Protein AF-A5A2H4-F1 (afdb_monomer_lite)

Radius of gyration: 22.51 Å; chains: 1; bounding box: 62×56×57 Å

Secondary structure (DSSP, 8-state):
-----GGG-------HHHHHHHHHHHHHHTT----SHHHHHHHHHHHHHH----SSHHHHHHHHHH-GGG-EEEE-TTS-EEEE-THHHHHHHTTT-GGGGT--PPPHHHHHHHHHHTS-TT-------HHHHHHHHTT-SSEEEEEE-SS-EEEEEEETTEE-GGG-EEES-SHHHHHHHHHHHHHHTT----SHHHHHHHHHHHHHH----SSHHHHHHHHHH-GGG-EEEE-TTS-EEEE-THHHHHHHTTT-GGGGT--SPPHHHHHHHHHHTS-TT-

InterPro domains:
  IPR004000 Actin family [PF00022] (1-122)
  IPR004000 Actin family [PF00022] (124-282)
  IPR004000 Actin family [PR00190] (133-152)
  IPR004000 Actin family [PR00190] (229-245)
  IPR004000 Actin family [PTHR11937] (124-282)
  IPR004000 Actin family [SM00268] (7-282)
  IPR043129 ATPase, nucleotide binding domain [SSF53067] (1-124)
  IPR043129 ATPase, nucleotide binding domain [SSF53067] (140-282)

Structure (mmCIF, N/CA/C/O backbone):
data_AF-A5A2H4-F1
#
_entry.id   AF-A5A2H4-F1
#
loop_
_atom_site.group_PDB
_atom_site.id
_atom_site.type_symbol
_atom_site.label_atom_id
_atom_site.label_alt_id
_atom_site.label_comp_id
_atom_site.label_asym_id
_atom_site.label_entity_id
_atom_site.label_seq_id
_atom_site.pdbx_PDB_ins_code
_atom_site.Cartn_x
_atom_site.Cartn_y
_atom_site.Cartn_z
_atom_site.occupancy
_atom_site.B_iso_or_equiv
_atom_site.auth_seq_id
_atom_site.auth_comp_id
_atom_site.auth_asym_id
_atom_site.auth_atom_id
_atom_site.pdbx_PDB_model_num
ATOM 1 N N . GLU A 1 1 ? 7.133 -28.274 -13.022 1.00 39.94 1 GLU A N 1
ATOM 2 C CA . GLU A 1 1 ? 6.533 -28.005 -11.700 1.00 39.94 1 GLU A CA 1
ATOM 3 C C . GLU A 1 1 ? 7.361 -26.913 -11.043 1.00 39.94 1 GLU A C 1
ATOM 5 O O . GLU A 1 1 ? 8.541 -27.128 -10.815 1.00 39.94 1 GLU A O 1
ATOM 10 N N . GLY A 1 2 ? 6.814 -25.707 -10.886 1.00 50.69 2 GLY A N 1
ATOM 11 C CA . GLY A 1 2 ? 7.533 -24.597 -10.258 1.00 50.69 2 GLY A CA 1
ATOM 12 C C . GLY A 1 2 ? 7.297 -24.628 -8.756 1.00 50.69 2 GLY A C 1
ATOM 13 O O . GLY A 1 2 ? 6.296 -24.096 -8.291 1.00 50.69 2 GLY A O 1
ATOM 14 N N . TYR A 1 3 ? 8.169 -25.292 -8.004 1.00 58.34 3 TYR A N 1
ATOM 15 C CA . TYR A 1 3 ? 8.185 -25.174 -6.548 1.00 58.34 3 TYR A CA 1
ATOM 16 C C . TYR A 1 3 ? 9.125 -24.033 -6.155 1.00 58.34 3 TYR A C 1
ATOM 18 O O . TYR A 1 3 ? 10.248 -23.940 -6.648 1.00 58.34 3 TYR A O 1
ATOM 26 N N . ALA A 1 4 ? 8.663 -23.149 -5.268 1.00 61.47 4 ALA A N 1
ATOM 27 C CA . ALA A 1 4 ? 9.544 -22.177 -4.635 1.00 61.47 4 ALA A CA 1
ATOM 28 C C . ALA A 1 4 ? 10.608 -22.934 -3.827 1.00 61.47 4 ALA A C 1
ATOM 30 O O . ALA A 1 4 ? 10.263 -23.873 -3.113 1.00 61.47 4 ALA A O 1
ATOM 31 N N . LEU A 1 5 ? 11.878 -22.538 -3.937 1.00 72.25 5 LEU A N 1
ATOM 32 C CA . LEU A 1 5 ? 12.988 -23.094 -3.160 1.00 72.25 5 LEU A CA 1
ATOM 33 C C . LEU A 1 5 ? 13.064 -22.345 -1.821 1.00 72.25 5 LEU A C 1
ATOM 35 O O . LEU A 1 5 ? 13.653 -21.264 -1.776 1.00 72.25 5 LEU A O 1
ATOM 39 N N . PRO A 1 6 ? 12.490 -22.856 -0.710 1.00 71.88 6 PRO A N 1
ATOM 40 C CA . PRO A 1 6 ? 12.302 -22.046 0.495 1.00 71.88 6 PRO A CA 1
ATOM 41 C C . PRO A 1 6 ? 13.629 -21.611 1.128 1.00 71.88 6 PRO A C 1
ATOM 43 O O . PRO A 1 6 ? 13.699 -20.571 1.769 1.00 71.88 6 PRO A O 1
ATOM 46 N N . HIS A 1 7 ? 14.698 -22.381 0.901 1.00 72.31 7 HIS A N 1
ATOM 47 C CA . HIS A 1 7 ? 16.054 -22.079 1.364 1.00 72.31 7 HIS A CA 1
ATOM 48 C C . HIS A 1 7 ? 16.713 -20.906 0.620 1.00 72.31 7 HIS A C 1
ATOM 50 O O . HIS A 1 7 ? 17.631 -20.291 1.163 1.00 72.31 7 HIS A O 1
ATOM 56 N N . ALA A 1 8 ? 16.254 -20.593 -0.594 1.00 70.38 8 ALA A N 1
ATOM 57 C CA . ALA A 1 8 ? 16.754 -19.493 -1.413 1.00 70.38 8 ALA A CA 1
ATOM 58 C C . ALA A 1 8 ? 15.920 -18.210 -1.263 1.00 70.38 8 ALA A C 1
ATOM 60 O O . ALA A 1 8 ? 16.319 -17.161 -1.773 1.00 70.38 8 ALA A O 1
ATOM 61 N N . ILE A 1 9 ? 14.788 -18.264 -0.547 1.00 74.75 9 ILE A N 1
ATOM 62 C CA . ILE A 1 9 ? 13.980 -17.080 -0.247 1.00 74.75 9 ILE A CA 1
ATOM 63 C C . ILE A 1 9 ? 14.751 -16.220 0.751 1.00 74.75 9 ILE A C 1
ATOM 65 O O . ILE A 1 9 ? 14.919 -16.577 1.917 1.00 74.75 9 ILE A O 1
ATOM 69 N N . MET A 1 10 ? 15.211 -15.071 0.276 1.00 71.94 10 MET A N 1
ATOM 70 C CA . MET A 1 10 ? 15.839 -14.046 1.093 1.00 71.94 10 MET A CA 1
ATOM 71 C C . MET A 1 10 ? 14.888 -12.854 1.152 1.00 71.94 10 MET A C 1
ATOM 73 O O . MET A 1 10 ? 14.373 -12.413 0.124 1.00 71.94 10 MET A O 1
ATOM 77 N N . ARG A 1 11 ? 14.631 -12.347 2.355 1.00 75.88 11 ARG A N 1
ATOM 78 C CA . ARG A 1 11 ? 13.805 -11.160 2.570 1.00 75.88 11 ARG A CA 1
ATOM 79 C C . ARG A 1 11 ? 14.720 -9.971 2.818 1.00 75.88 11 ARG A C 1
ATOM 81 O O . ARG A 1 11 ? 15.630 -10.058 3.634 1.00 75.88 11 ARG A O 1
ATOM 88 N N . LEU A 1 12 ? 14.454 -8.874 2.120 1.00 74.50 12 LEU A N 1
ATOM 89 C CA . LEU A 1 12 ? 15.050 -7.585 2.423 1.00 74.50 12 LEU A CA 1
ATOM 90 C C . LEU A 1 12 ? 14.058 -6.796 3.276 1.00 74.50 12 LEU A C 1
ATOM 92 O O . LEU A 1 12 ? 12.972 -6.458 2.808 1.00 74.50 12 LEU A O 1
ATOM 96 N N . ASP A 1 13 ? 14.433 -6.488 4.511 1.00 74.31 13 ASP A N 1
ATOM 97 C CA . ASP A 1 13 ? 13.642 -5.631 5.398 1.00 74.31 13 ASP A CA 1
ATOM 98 C C . ASP A 1 13 ? 13.966 -4.152 5.153 1.00 74.31 13 ASP A C 1
ATOM 100 O O . ASP A 1 13 ? 14.356 -3.430 6.062 1.00 74.31 13 ASP A O 1
ATOM 104 N N . LEU A 1 14 ? 13.866 -3.720 3.895 1.00 75.62 14 LEU A N 1
ATOM 105 C CA . LEU A 1 14 ? 14.106 -2.340 3.481 1.00 75.62 14 LEU A CA 1
ATOM 106 C C . LEU A 1 14 ? 13.052 -1.954 2.452 1.00 75.62 14 LEU A C 1
ATOM 108 O O . LEU A 1 14 ? 12.891 -2.619 1.426 1.00 75.62 14 LEU A O 1
ATOM 112 N N . ALA A 1 15 ? 12.306 -0.897 2.738 1.00 76.06 15 ALA A N 1
ATOM 113 C CA . ALA A 1 15 ? 11.198 -0.449 1.916 1.00 76.06 15 ALA A CA 1
ATOM 114 C C . ALA A 1 15 ? 11.397 0.998 1.466 1.00 76.06 15 ALA A C 1
ATOM 116 O O . ALA A 1 15 ? 12.197 1.767 2.000 1.00 76.06 15 ALA A O 1
ATOM 117 N N . GLY A 1 16 ? 10.569 1.427 0.510 1.00 79.75 16 GLY A N 1
ATOM 118 C CA . GLY A 1 16 ? 10.533 2.827 0.094 1.00 79.75 16 GLY A CA 1
ATOM 119 C C . GLY A 1 16 ? 10.254 3.796 1.251 1.00 79.75 16 GLY A C 1
ATOM 120 O O . GLY A 1 16 ? 10.604 4.968 1.144 1.00 79.75 16 GLY A O 1
ATOM 121 N N . ARG A 1 17 ? 9.654 3.317 2.348 1.00 81.62 17 ARG A N 1
ATOM 122 C CA . ARG A 1 17 ? 9.424 4.084 3.574 1.00 81.62 17 ARG A CA 1
ATOM 123 C C . ARG A 1 17 ? 10.741 4.495 4.236 1.00 81.62 17 ARG A C 1
ATOM 125 O O . ARG A 1 17 ? 10.916 5.679 4.506 1.00 81.62 17 ARG A O 1
ATOM 132 N N . ASP A 1 18 ? 11.645 3.538 4.418 1.00 85.75 18 ASP A N 1
ATOM 133 C CA . ASP A 1 18 ? 12.951 3.746 5.048 1.00 85.75 18 ASP A CA 1
ATOM 134 C C . ASP A 1 18 ? 13.800 4.705 4.213 1.00 85.75 18 ASP A C 1
ATOM 136 O O . ASP A 1 18 ? 14.449 5.600 4.747 1.00 85.75 18 ASP A O 1
ATOM 140 N N . LEU A 1 19 ? 13.699 4.609 2.883 1.00 87.56 19 LEU A N 1
ATOM 141 C CA . LEU A 1 19 ? 14.337 5.559 1.969 1.00 87.56 19 LEU A CA 1
ATOM 142 C C . LEU A 1 19 ? 13.777 6.978 2.100 1.00 87.56 19 LEU A C 1
ATOM 144 O O . LEU A 1 19 ? 14.545 7.936 2.066 1.00 87.56 19 LEU A O 1
ATOM 148 N N . THR A 1 20 ? 12.458 7.131 2.253 1.00 88.75 20 THR A N 1
ATOM 149 C CA . THR A 1 20 ? 11.843 8.449 2.479 1.00 88.75 20 THR A CA 1
ATOM 150 C C . THR A 1 20 ? 12.289 9.033 3.822 1.00 88.75 20 THR A C 1
ATOM 152 O O . THR A 1 20 ? 12.650 10.205 3.877 1.00 88.75 20 THR A O 1
ATOM 155 N N . ASP A 1 21 ? 12.324 8.222 4.884 1.00 87.62 21 ASP A N 1
ATOM 156 C CA . ASP A 1 21 ? 12.799 8.648 6.208 1.00 87.62 21 ASP A CA 1
ATOM 157 C C . ASP A 1 21 ? 14.296 9.019 6.178 1.00 87.62 21 ASP A C 1
ATOM 159 O O . ASP A 1 21 ? 14.716 10.016 6.771 1.00 87.62 21 ASP A O 1
ATOM 163 N N . TYR A 1 22 ? 15.105 8.283 5.413 1.00 89.62 22 TYR A N 1
ATOM 164 C CA . TYR A 1 22 ? 16.512 8.613 5.191 1.00 89.62 22 TYR A CA 1
ATOM 165 C C . TYR A 1 22 ? 16.703 9.896 4.391 1.00 89.62 22 TYR A C 1
ATOM 167 O O . TYR A 1 22 ? 17.523 10.730 4.775 1.00 89.62 22 TYR A O 1
ATOM 175 N N . LEU A 1 23 ? 15.928 10.089 3.318 1.00 90.50 23 LEU A N 1
ATOM 176 C CA . LEU A 1 23 ? 15.969 11.315 2.523 1.00 90.50 23 LEU A CA 1
ATOM 177 C C . LEU A 1 23 ? 15.620 12.533 3.386 1.00 90.50 23 LEU A C 1
ATOM 179 O O . LEU A 1 23 ? 16.305 13.550 3.338 1.00 90.50 23 LEU A O 1
ATOM 183 N N . MET A 1 24 ? 14.600 12.406 4.232 1.00 90.62 24 MET A N 1
ATOM 184 C CA . MET A 1 24 ? 14.200 13.437 5.187 1.00 90.62 24 MET A CA 1
ATOM 185 C C . MET A 1 24 ? 15.349 13.798 6.142 1.00 90.62 24 MET A C 1
ATOM 187 O O . MET A 1 24 ? 15.634 14.980 6.353 1.00 90.62 24 MET A O 1
ATOM 191 N N . LYS A 1 25 ? 16.068 12.790 6.657 1.00 89.19 25 LYS A N 1
ATOM 192 C CA . LYS A 1 25 ? 17.244 12.981 7.518 1.00 89.19 25 LYS A CA 1
ATOM 193 C C . LYS A 1 25 ? 18.372 13.732 6.802 1.00 89.19 25 LYS A C 1
ATOM 195 O O . LYS A 1 25 ? 18.846 14.737 7.327 1.00 89.19 25 LYS A O 1
ATOM 200 N N . ILE A 1 26 ? 18.781 13.295 5.610 1.00 90.19 26 ILE A N 1
ATOM 201 C CA . ILE A 1 26 ? 19.896 13.930 4.881 1.00 90.19 26 ILE A CA 1
ATOM 202 C C . ILE A 1 26 ? 19.539 15.333 4.362 1.00 90.19 26 ILE A C 1
ATOM 204 O O . ILE A 1 26 ? 20.406 16.202 4.312 1.00 90.19 26 ILE A O 1
ATOM 208 N N . LEU A 1 27 ? 18.265 15.604 4.056 1.00 89.88 27 LEU A N 1
ATOM 209 C CA . LEU A 1 27 ? 17.800 16.960 3.743 1.00 89.88 27 LEU A CA 1
ATOM 210 C C . LEU A 1 27 ? 17.822 17.873 4.978 1.00 89.88 27 LEU A C 1
ATOM 212 O O . LEU A 1 27 ? 18.201 19.041 4.868 1.00 89.88 27 LEU A O 1
ATOM 216 N N . THR A 1 28 ? 17.510 17.329 6.158 1.00 88.00 28 THR A N 1
ATOM 217 C CA . THR A 1 28 ? 17.623 18.054 7.436 1.00 88.00 28 THR A CA 1
ATOM 218 C C . THR A 1 28 ? 19.074 18.407 7.755 1.00 88.00 28 THR A C 1
ATOM 220 O O . THR A 1 28 ? 19.349 19.531 8.172 1.00 88.00 28 THR A O 1
ATOM 223 N N . GLU A 1 29 ? 20.022 17.502 7.485 1.00 87.00 29 GLU A N 1
ATOM 224 C CA . GLU A 1 29 ? 21.467 17.769 7.613 1.00 87.00 29 GLU A CA 1
ATOM 225 C C . GLU A 1 29 ? 21.931 18.935 6.718 1.00 87.00 29 GLU A C 1
ATOM 227 O O . GLU A 1 29 ? 22.849 19.669 7.088 1.00 87.00 29 GLU A O 1
ATOM 232 N N . ARG A 1 30 ? 21.263 19.156 5.577 1.00 83.38 30 ARG A N 1
ATOM 233 C CA . ARG A 1 30 ? 21.517 20.278 4.656 1.00 83.38 30 ARG A CA 1
ATOM 234 C C . ARG A 1 30 ? 20.768 21.568 5.024 1.00 83.38 30 ARG A C 1
ATOM 236 O O . ARG A 1 30 ? 20.978 22.600 4.389 1.00 83.38 30 ARG A O 1
ATOM 243 N N . GLY A 1 31 ? 19.936 21.532 6.065 1.00 83.44 31 GLY A N 1
ATOM 244 C CA . GLY A 1 31 ? 19.199 22.684 6.588 1.00 83.44 31 GLY A CA 1
ATOM 245 C C . GLY A 1 31 ? 17.739 22.785 6.135 1.00 83.44 31 GLY A C 1
ATOM 246 O O . GLY A 1 31 ? 17.082 23.770 6.468 1.00 83.44 31 GLY A O 1
ATOM 247 N N . TYR A 1 32 ? 17.210 21.789 5.416 1.00 86.25 32 TYR A N 1
ATOM 248 C CA . TYR A 1 32 ? 15.789 21.716 5.066 1.00 86.25 32 TYR A CA 1
ATOM 249 C C . TYR A 1 32 ? 15.030 20.901 6.113 1.00 86.25 32 TYR A C 1
ATOM 251 O O . TYR A 1 32 ? 15.194 19.689 6.204 1.00 86.25 32 TYR A O 1
ATOM 259 N N . SER A 1 33 ? 14.199 21.562 6.917 1.00 80.00 33 SER A N 1
ATOM 260 C CA . SER A 1 33 ? 13.453 20.901 7.988 1.00 80.00 33 SER A CA 1
ATOM 261 C C . SER A 1 33 ? 12.090 20.430 7.494 1.00 80.00 33 SER A C 1
ATOM 263 O O . SER A 1 33 ? 11.246 21.246 7.144 1.00 80.00 33 SER A O 1
ATOM 265 N N . PHE A 1 34 ? 11.864 19.124 7.555 1.00 83.06 34 PHE A N 1
ATOM 266 C CA . PHE A 1 34 ? 10.558 18.494 7.392 1.00 83.06 34 PHE A CA 1
ATOM 267 C C . PHE A 1 34 ? 10.259 17.789 8.719 1.00 83.06 34 PHE A C 1
ATOM 269 O O . PHE A 1 34 ? 11.113 17.066 9.227 1.00 83.06 34 PHE A O 1
ATOM 276 N N . THR A 1 35 ? 9.100 18.016 9.329 1.00 77.19 35 THR A N 1
ATOM 277 C CA . THR A 1 35 ? 8.765 17.504 10.678 1.00 77.19 35 THR A CA 1
ATOM 278 C C . THR A 1 35 ? 7.383 16.867 10.763 1.00 77.19 35 THR A C 1
ATOM 280 O O . THR A 1 35 ? 7.133 16.044 11.642 1.00 77.19 35 THR A O 1
ATOM 283 N N . THR A 1 36 ? 6.487 17.215 9.847 1.00 78.25 36 THR A N 1
ATOM 284 C CA . THR A 1 36 ? 5.100 16.754 9.828 1.00 78.25 36 THR A CA 1
ATOM 285 C C . THR A 1 36 ? 4.900 15.577 8.874 1.00 78.25 36 THR A C 1
ATOM 287 O O . THR A 1 36 ? 5.693 15.319 7.967 1.00 78.25 36 THR A O 1
ATOM 290 N N . THR A 1 37 ? 3.792 14.858 9.048 1.00 73.62 37 THR A N 1
ATOM 291 C CA . THR A 1 37 ? 3.371 13.792 8.128 1.00 73.62 37 THR A CA 1
ATOM 292 C C . THR A 1 37 ? 3.025 14.317 6.735 1.00 73.62 37 THR A C 1
ATOM 294 O O . THR A 1 37 ? 3.304 13.638 5.756 1.00 73.62 37 THR A O 1
ATOM 297 N N . ALA A 1 38 ? 2.487 15.534 6.617 1.00 73.25 38 ALA A N 1
ATOM 298 C CA . ALA A 1 38 ? 2.252 16.171 5.319 1.00 73.25 38 ALA A CA 1
ATOM 299 C C . ALA A 1 38 ? 3.574 16.475 4.590 1.00 73.25 38 ALA A C 1
ATOM 301 O O . ALA A 1 38 ? 3.713 16.210 3.400 1.00 73.25 38 ALA A O 1
ATOM 302 N N . GLU A 1 39 ? 4.582 16.960 5.314 1.00 82.81 39 GLU A N 1
ATOM 303 C CA . GLU A 1 39 ? 5.919 17.205 4.762 1.00 82.81 39 GLU A CA 1
ATOM 304 C C . GLU A 1 39 ? 6.639 15.911 4.357 1.00 82.81 39 GLU A C 1
ATOM 306 O O . GLU A 1 39 ? 7.400 15.898 3.390 1.00 82.81 39 GLU A O 1
ATOM 311 N N . ARG A 1 40 ? 6.357 14.794 5.035 1.00 83.19 40 ARG A N 1
ATOM 312 C CA . ARG A 1 40 ? 6.849 13.467 4.637 1.00 83.19 40 ARG A CA 1
ATOM 313 C C . ARG A 1 40 ? 6.366 13.069 3.238 1.00 83.19 40 ARG A C 1
ATOM 315 O O . ARG A 1 40 ? 7.138 12.470 2.489 1.00 83.19 40 ARG A O 1
ATOM 322 N N . GLU A 1 41 ? 5.133 13.416 2.870 1.00 82.50 41 GLU A N 1
ATOM 323 C CA . GLU A 1 41 ? 4.611 13.164 1.520 1.00 82.50 41 GLU A CA 1
ATOM 324 C C . GLU A 1 41 ? 5.332 14.008 0.463 1.00 82.50 41 GLU A C 1
ATOM 326 O O . GLU A 1 41 ? 5.609 13.518 -0.630 1.00 82.50 41 GLU A O 1
ATOM 331 N N . ILE A 1 42 ? 5.753 15.228 0.811 1.00 86.19 42 ILE A N 1
ATOM 332 C CA . ILE A 1 42 ? 6.602 16.052 -0.063 1.00 86.19 42 ILE A CA 1
ATOM 333 C C . ILE A 1 42 ? 7.953 15.364 -0.286 1.00 86.19 42 ILE A C 1
ATOM 335 O O . ILE A 1 42 ? 8.407 15.234 -1.420 1.00 86.19 42 ILE A O 1
ATOM 339 N N . VAL A 1 43 ? 8.590 14.869 0.780 1.00 89.19 43 VAL A N 1
ATOM 340 C CA . VAL A 1 43 ? 9.862 14.133 0.668 1.00 89.19 43 VAL A CA 1
ATOM 341 C C . VAL A 1 43 ? 9.687 12.846 -0.144 1.00 89.19 43 VAL A C 1
ATOM 343 O O . VAL A 1 43 ? 10.573 12.480 -0.920 1.00 89.19 43 VAL A O 1
ATOM 346 N N . ARG A 1 44 ? 8.541 12.164 -0.020 1.00 87.12 44 ARG A N 1
ATOM 347 C CA . ARG A 1 44 ? 8.206 11.016 -0.872 1.00 87.12 44 ARG A CA 1
ATOM 348 C C . ARG A 1 44 ? 8.123 11.423 -2.343 1.00 87.12 44 ARG A C 1
ATOM 350 O O . ARG A 1 44 ? 8.713 10.727 -3.165 1.00 87.12 44 ARG A O 1
ATOM 357 N N . ASP A 1 45 ? 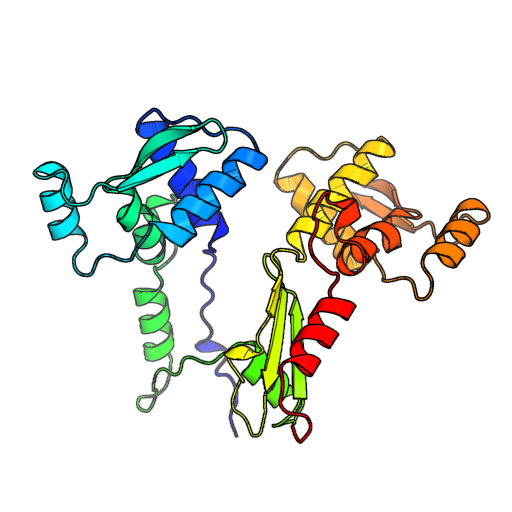7.463 12.531 -2.667 1.00 86.94 45 ASP A N 1
ATOM 358 C CA . ASP A 1 45 ? 7.365 13.024 -4.045 1.00 86.94 45 ASP A CA 1
ATOM 359 C C . ASP A 1 45 ? 8.741 13.417 -4.613 1.00 86.94 45 ASP A C 1
ATOM 361 O O . ASP A 1 45 ? 9.089 13.006 -5.721 1.00 86.94 45 ASP A O 1
ATOM 365 N N . ILE A 1 46 ? 9.583 14.096 -3.822 1.00 90.25 46 ILE A N 1
ATOM 366 C CA . ILE A 1 46 ? 10.981 14.394 -4.183 1.00 90.25 46 ILE A CA 1
ATOM 367 C C . ILE A 1 46 ? 11.734 13.101 -4.501 1.00 90.25 46 ILE A C 1
ATOM 369 O O . ILE A 1 46 ? 12.408 13.013 -5.529 1.00 90.25 46 ILE A O 1
ATOM 373 N N . LYS A 1 47 ? 11.605 12.087 -3.640 1.00 91.19 47 LYS A N 1
ATOM 374 C CA . LYS A 1 47 ? 12.237 10.783 -3.841 1.00 91.19 47 LYS A CA 1
ATOM 375 C C . LYS A 1 47 ? 11.752 10.119 -5.131 1.00 91.19 47 LYS A C 1
ATOM 377 O O . LYS A 1 47 ? 12.569 9.632 -5.902 1.00 91.19 47 LYS A O 1
ATOM 382 N N . GLU A 1 48 ? 10.445 10.090 -5.378 1.00 87.94 48 GLU A N 1
ATOM 383 C CA . GLU A 1 48 ? 9.871 9.437 -6.563 1.00 87.94 48 GLU A CA 1
ATOM 384 C C . GLU A 1 48 ? 10.198 10.186 -7.871 1.00 87.94 48 GLU A C 1
ATOM 386 O O . GLU A 1 48 ? 10.356 9.541 -8.908 1.00 87.94 48 GLU A O 1
ATOM 391 N N . LYS A 1 49 ? 10.349 11.519 -7.843 1.00 87.75 49 LYS A N 1
ATOM 392 C CA . LYS A 1 49 ? 10.612 12.334 -9.046 1.00 87.75 49 LYS A CA 1
ATOM 393 C C . LYS A 1 49 ? 12.085 12.597 -9.340 1.00 87.75 49 LYS A C 1
ATOM 395 O O . LYS A 1 49 ? 12.455 12.699 -10.510 1.00 87.75 49 LYS A O 1
ATOM 400 N N . LEU A 1 50 ? 12.909 12.811 -8.313 1.00 90.19 50 LEU A N 1
ATOM 401 C CA . LEU A 1 50 ? 14.266 13.346 -8.481 1.00 90.19 50 LEU A CA 1
ATOM 402 C C . LEU A 1 50 ? 15.375 12.343 -8.179 1.00 90.19 50 LEU A C 1
ATOM 404 O O . LEU A 1 50 ? 16.483 12.534 -8.702 1.00 90.19 50 LEU A O 1
ATOM 408 N N . CYS A 1 51 ? 15.119 11.328 -7.350 1.00 91.06 51 CYS A N 1
ATOM 409 C CA . CYS A 1 51 ? 16.134 10.345 -6.991 1.00 91.06 51 CYS A CA 1
ATOM 410 C C . CYS A 1 51 ? 16.377 9.320 -8.106 1.00 91.06 51 CYS A C 1
ATOM 412 O O . CYS A 1 51 ? 15.496 9.021 -8.910 1.00 91.06 51 CYS A O 1
ATOM 414 N N . TYR A 1 52 ? 17.592 8.782 -8.150 1.00 90.81 52 TYR A N 1
ATOM 415 C CA . TYR A 1 52 ? 18.020 7.775 -9.120 1.00 90.81 52 TYR A CA 1
ATOM 416 C C . TYR A 1 52 ? 19.164 6.934 -8.548 1.00 90.81 52 TYR A C 1
ATOM 418 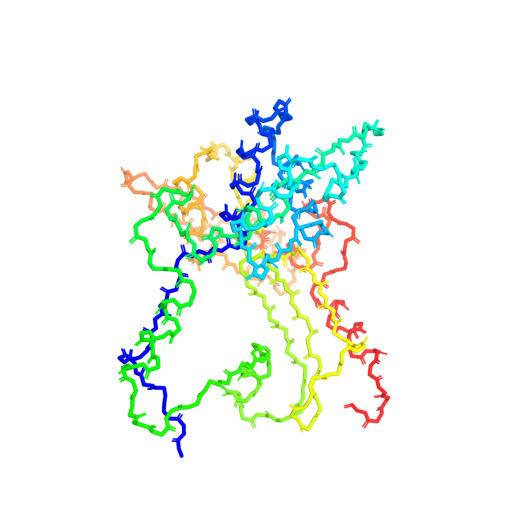O O . TYR A 1 52 ? 19.824 7.349 -7.603 1.00 90.81 52 TYR A O 1
ATOM 426 N N . VAL A 1 53 ? 19.394 5.744 -9.099 1.00 89.44 53 VAL A N 1
ATOM 427 C CA . VAL A 1 53 ? 20.527 4.894 -8.703 1.00 89.44 53 VAL A CA 1
ATOM 428 C C . VAL A 1 53 ? 21.743 5.280 -9.544 1.00 89.44 53 VAL A C 1
ATOM 430 O O . VAL A 1 53 ? 21.661 5.248 -10.774 1.00 89.44 53 VAL A O 1
ATOM 433 N N . ALA A 1 54 ? 22.842 5.649 -8.884 1.00 88.56 54 ALA A N 1
ATOM 434 C CA . ALA A 1 54 ? 24.124 5.916 -9.530 1.00 88.56 54 ALA A CA 1
ATOM 435 C C . ALA A 1 54 ? 24.713 4.618 -10.100 1.00 88.56 54 ALA A C 1
ATOM 437 O O . ALA A 1 54 ? 24.626 3.564 -9.470 1.00 88.56 54 ALA A O 1
ATOM 438 N N . LEU A 1 55 ? 25.334 4.684 -11.280 1.00 87.06 55 LEU A N 1
ATOM 439 C CA . LEU A 1 55 ? 26.080 3.534 -11.817 1.00 87.06 55 LEU A CA 1
ATOM 440 C C . LEU A 1 55 ? 27.425 3.355 -11.104 1.00 87.06 55 LEU A C 1
ATOM 442 O O . LEU A 1 55 ? 27.849 2.227 -10.867 1.00 87.06 55 LEU A O 1
ATOM 446 N N . ASP A 1 56 ? 28.068 4.473 -10.773 1.00 89.44 56 ASP A N 1
ATOM 447 C CA . ASP A 1 56 ? 29.294 4.541 -9.985 1.00 89.44 56 ASP A CA 1
ATOM 448 C C . ASP A 1 56 ? 29.098 5.600 -8.896 1.00 89.44 56 ASP A C 1
ATOM 450 O O . ASP A 1 56 ? 29.134 6.809 -9.144 1.00 89.44 56 ASP A O 1
ATOM 454 N N . PHE A 1 57 ? 28.815 5.123 -7.685 1.00 89.19 57 PHE A N 1
ATOM 455 C CA . PHE A 1 57 ? 28.502 5.981 -6.549 1.00 89.19 57 PHE A CA 1
ATOM 456 C C . PHE A 1 57 ? 29.687 6.871 -6.147 1.00 89.19 57 PHE A C 1
ATOM 458 O O . PHE A 1 57 ? 29.493 8.043 -5.822 1.00 89.19 57 PHE A O 1
ATOM 465 N N . GLU A 1 58 ? 30.911 6.341 -6.183 1.00 90.81 58 GLU A N 1
ATOM 466 C CA . GLU A 1 58 ? 32.110 7.083 -5.783 1.00 90.81 58 GLU A CA 1
ATOM 467 C C . GLU A 1 58 ? 32.396 8.213 -6.778 1.00 90.81 58 GLU A C 1
ATOM 469 O O . GLU A 1 58 ? 32.575 9.368 -6.375 1.00 90.81 58 GLU A O 1
ATOM 474 N N . GLN A 1 59 ? 32.330 7.918 -8.078 1.00 90.69 59 GLN A N 1
ATOM 475 C CA . GLN A 1 59 ? 32.542 8.914 -9.127 1.00 90.69 59 GLN A CA 1
ATOM 476 C C . GLN A 1 59 ? 31.478 10.027 -9.109 1.00 90.69 59 GLN A C 1
ATOM 478 O O . GLN A 1 59 ? 31.797 11.213 -9.284 1.00 90.69 59 GLN A O 1
ATOM 483 N N . GLU A 1 60 ? 30.205 9.682 -8.903 1.00 91.75 60 GLU A N 1
ATOM 484 C CA . GLU A 1 60 ? 29.138 10.684 -8.796 1.00 91.75 60 GLU A CA 1
ATOM 485 C C . GLU A 1 60 ? 29.268 11.532 -7.525 1.00 91.75 60 GLU A C 1
ATOM 487 O O . GLU A 1 60 ? 29.014 12.738 -7.578 1.00 91.75 60 GLU A O 1
ATOM 492 N N . MET A 1 61 ? 29.736 10.960 -6.409 1.00 90.44 61 MET A N 1
ATOM 493 C CA . MET A 1 61 ? 30.055 11.722 -5.195 1.00 90.44 61 MET A CA 1
ATOM 494 C C . MET A 1 61 ? 31.166 12.752 -5.437 1.00 90.44 61 MET A C 1
ATOM 496 O O . MET A 1 61 ? 31.026 13.907 -5.023 1.00 90.44 61 MET A O 1
ATOM 500 N N . GLU A 1 62 ? 32.239 12.378 -6.137 1.00 91.06 62 GLU A N 1
ATOM 501 C CA . GLU A 1 62 ? 33.312 13.310 -6.517 1.00 91.06 62 GLU A CA 1
ATOM 502 C C . GLU A 1 62 ? 32.805 14.415 -7.456 1.00 91.06 62 GLU A C 1
ATOM 504 O O . GLU A 1 62 ? 33.134 15.599 -7.303 1.00 91.06 62 GLU A O 1
ATOM 509 N N . THR A 1 63 ? 31.950 14.043 -8.409 1.00 89.06 63 THR A N 1
ATOM 510 C CA . THR A 1 63 ? 31.341 14.988 -9.350 1.00 89.06 63 THR A CA 1
ATOM 511 C C . THR A 1 63 ? 30.416 15.963 -8.625 1.00 89.06 63 THR A C 1
ATOM 513 O O . THR A 1 63 ? 30.490 17.165 -8.869 1.00 89.06 63 THR A O 1
ATOM 516 N N . ALA A 1 64 ? 29.600 15.491 -7.683 1.00 88.12 64 ALA A N 1
ATOM 517 C CA . ALA A 1 64 ? 28.716 16.339 -6.884 1.00 88.12 64 ALA A CA 1
ATOM 518 C C . ALA A 1 64 ? 29.486 17.286 -5.947 1.00 88.12 64 ALA A C 1
ATOM 520 O O . ALA A 1 64 ? 29.015 18.385 -5.662 1.00 88.12 64 ALA A O 1
ATOM 521 N N . ALA A 1 65 ? 30.676 16.890 -5.482 1.00 87.50 65 ALA A N 1
ATOM 522 C CA . ALA A 1 65 ? 31.535 17.746 -4.664 1.00 87.50 65 ALA A CA 1
ATOM 523 C C . ALA A 1 65 ? 32.199 18.878 -5.472 1.00 87.50 65 ALA A C 1
ATOM 525 O O . ALA A 1 65 ? 32.558 19.914 -4.909 1.00 87.50 65 ALA A O 1
ATOM 526 N N . THR A 1 66 ? 32.378 18.686 -6.782 1.00 87.56 66 THR A N 1
ATOM 527 C CA . THR A 1 66 ? 33.101 19.617 -7.666 1.00 87.56 66 THR A CA 1
ATOM 528 C C . THR A 1 66 ? 32.193 20.381 -8.633 1.00 87.56 66 THR A C 1
ATOM 530 O O . THR A 1 66 ? 32.598 21.413 -9.171 1.00 87.56 66 THR A O 1
ATOM 533 N N . SER A 1 67 ? 30.963 19.912 -8.850 1.00 86.06 67 SER A N 1
ATOM 534 C CA . SER A 1 67 ? 30.022 20.436 -9.836 1.00 86.06 67 SER A CA 1
ATOM 535 C C . SER A 1 67 ? 28.592 20.469 -9.301 1.00 86.06 67 SER A C 1
ATOM 537 O O . SER A 1 67 ? 28.096 19.496 -8.742 1.00 86.06 67 SER A O 1
ATOM 539 N N . SER A 1 68 ? 27.873 21.556 -9.590 1.00 85.88 68 SER A N 1
ATOM 540 C CA . SER A 1 68 ? 26.428 21.669 -9.351 1.00 85.88 68 SER A CA 1
ATOM 541 C C . SER A 1 68 ? 25.571 21.060 -10.471 1.00 85.88 68 SER A C 1
ATOM 543 O O . SER A 1 68 ? 24.349 21.171 -10.453 1.00 85.88 68 SER A O 1
ATOM 545 N N . SER A 1 69 ? 26.178 20.401 -11.464 1.00 83.44 69 SER A N 1
ATOM 546 C CA . SER A 1 69 ? 25.455 19.814 -12.608 1.00 83.44 69 SER A CA 1
ATOM 547 C C . SER A 1 69 ? 24.453 18.720 -12.221 1.00 83.44 69 SER A C 1
ATOM 549 O O . SER A 1 69 ? 23.478 18.493 -12.940 1.00 83.44 69 SER A O 1
ATOM 551 N N . LEU A 1 70 ? 24.673 18.064 -11.080 1.00 84.12 70 LEU A N 1
ATOM 552 C CA . LEU A 1 70 ? 23.792 17.031 -10.535 1.00 84.12 70 LEU A CA 1
ATOM 553 C C . LEU A 1 70 ? 22.669 17.612 -9.661 1.00 84.12 70 LEU A C 1
ATOM 555 O O . LEU A 1 70 ? 21.755 16.880 -9.273 1.00 84.12 70 LEU A O 1
ATOM 559 N N . GLU A 1 71 ? 22.698 18.914 -9.375 1.00 90.38 71 GLU A N 1
ATOM 560 C CA . GLU A 1 71 ? 21.669 19.575 -8.584 1.00 90.38 71 GLU A CA 1
ATOM 561 C C . GLU A 1 71 ? 20.382 19.781 -9.390 1.00 90.38 71 GLU A C 1
ATOM 563 O O . GLU A 1 71 ? 20.386 20.120 -10.578 1.00 90.38 71 GLU A O 1
ATOM 568 N N . LYS A 1 72 ? 19.246 19.577 -8.726 1.00 91.25 72 LYS A N 1
ATOM 569 C CA . LYS A 1 72 ? 17.920 19.874 -9.262 1.00 91.25 72 LYS A CA 1
ATOM 570 C C . LYS A 1 72 ? 17.137 20.710 -8.272 1.00 91.25 72 LYS A C 1
ATOM 572 O O . LYS A 1 72 ? 17.139 20.440 -7.076 1.00 91.25 72 LYS A O 1
ATOM 577 N N . SER A 1 73 ? 16.451 21.711 -8.800 1.00 91.44 73 SER A N 1
ATOM 578 C CA . SER A 1 73 ? 15.481 22.496 -8.058 1.00 91.44 73 SER A CA 1
ATOM 579 C C . SER A 1 73 ? 14.149 21.751 -7.958 1.00 91.44 73 SER A C 1
ATOM 581 O O . SER A 1 73 ? 13.712 21.100 -8.910 1.00 91.44 73 SER A O 1
ATOM 583 N N . TYR A 1 74 ? 13.507 21.872 -6.803 1.00 91.44 74 TYR A N 1
ATOM 584 C CA . TYR A 1 74 ? 12.168 21.374 -6.522 1.00 91.44 74 TYR A CA 1
ATOM 585 C C . TYR A 1 74 ? 11.343 22.505 -5.902 1.00 91.44 74 TYR A C 1
ATOM 587 O O . TYR A 1 74 ? 11.831 23.192 -5.006 1.00 91.44 74 TYR A O 1
ATOM 595 N N . GLU A 1 75 ? 10.120 22.713 -6.384 1.00 90.38 75 GLU A N 1
ATOM 596 C CA . GLU A 1 75 ? 9.202 23.734 -5.868 1.00 90.38 75 GLU A CA 1
ATOM 597 C C . GLU A 1 75 ? 8.280 23.115 -4.812 1.00 90.38 75 GLU A C 1
ATOM 599 O O . GLU A 1 75 ? 7.552 22.158 -5.082 1.00 90.38 75 GLU A O 1
ATOM 604 N N . LEU A 1 76 ? 8.350 23.640 -3.591 1.00 87.88 76 LEU A N 1
ATOM 605 C CA . LEU A 1 76 ? 7.485 23.264 -2.481 1.00 87.88 76 LEU A CA 1
ATOM 606 C C . LEU A 1 76 ? 6.065 23.831 -2.681 1.00 87.88 76 LEU A C 1
ATOM 608 O O . LEU A 1 76 ? 5.888 24.815 -3.401 1.00 87.88 76 LEU A O 1
ATOM 612 N N . PRO A 1 77 ? 5.037 23.265 -2.020 1.00 83.62 77 PRO A N 1
ATOM 613 C CA . PRO A 1 77 ? 3.655 23.744 -2.143 1.00 83.62 77 PRO A CA 1
ATOM 614 C C . PRO A 1 77 ? 3.428 25.207 -1.724 1.00 83.62 77 PRO A C 1
ATOM 616 O O . PRO A 1 77 ? 2.436 25.811 -2.122 1.00 83.62 77 PRO A O 1
ATOM 619 N N . ASP A 1 78 ? 4.325 25.779 -0.921 1.00 84.50 78 ASP A N 1
ATOM 620 C CA . ASP A 1 78 ? 4.321 27.189 -0.510 1.00 84.50 78 ASP A CA 1
ATOM 621 C C . ASP A 1 78 ? 5.017 28.126 -1.524 1.00 84.50 78 ASP A C 1
ATOM 623 O O . ASP A 1 78 ? 5.096 29.336 -1.298 1.00 84.50 78 ASP A O 1
ATOM 627 N N . GLY A 1 79 ? 5.504 27.581 -2.645 1.00 84.06 79 GLY A N 1
ATOM 628 C CA . GLY A 1 79 ? 6.239 28.291 -3.693 1.00 84.06 79 GLY A CA 1
ATOM 629 C C . GLY A 1 79 ? 7.739 28.441 -3.419 1.00 84.06 79 GLY A C 1
ATOM 630 O O . GLY A 1 79 ? 8.455 29.039 -4.228 1.00 84.06 79 GLY A O 1
ATOM 631 N N . GLN A 1 80 ? 8.254 27.923 -2.300 1.00 88.94 80 GLN A N 1
ATOM 632 C CA . GLN A 1 80 ? 9.686 27.946 -2.016 1.00 88.94 80 GLN A CA 1
ATOM 633 C C . GLN A 1 80 ? 10.428 26.927 -2.892 1.00 88.94 80 GLN A C 1
ATOM 635 O O . GLN A 1 80 ? 10.071 25.756 -2.957 1.00 88.94 80 GLN A O 1
ATOM 640 N N . ILE A 1 81 ? 11.525 27.348 -3.526 1.00 90.12 81 ILE A N 1
ATOM 641 C CA . ILE A 1 81 ? 12.379 26.450 -4.311 1.00 90.12 81 ILE A CA 1
ATOM 642 C C . ILE A 1 81 ? 13.535 25.951 -3.444 1.00 90.12 81 ILE A C 1
ATOM 644 O O . ILE A 1 81 ? 14.302 26.746 -2.895 1.00 90.12 81 ILE A O 1
ATOM 648 N N . ILE A 1 82 ? 13.680 24.632 -3.353 1.00 90.38 82 ILE A N 1
ATOM 649 C CA . ILE A 1 82 ? 14.803 23.960 -2.692 1.00 90.38 82 ILE A CA 1
ATOM 650 C C . ILE A 1 82 ? 15.696 23.269 -3.720 1.00 90.38 82 ILE A C 1
ATOM 652 O O . ILE A 1 82 ? 15.235 22.885 -4.795 1.00 90.38 82 ILE A O 1
ATOM 656 N N . THR A 1 83 ? 16.974 23.097 -3.389 1.00 90.81 83 THR A N 1
ATOM 657 C CA . THR A 1 83 ? 17.953 22.452 -4.268 1.00 90.81 83 THR A CA 1
ATOM 658 C C . THR A 1 83 ? 18.351 21.103 -3.689 1.00 90.81 83 THR A C 1
ATOM 660 O O . THR A 1 83 ? 18.881 21.030 -2.582 1.00 90.81 83 THR A O 1
ATOM 663 N N . ILE A 1 84 ? 18.123 20.041 -4.457 1.00 91.69 84 ILE A N 1
ATOM 664 C CA . ILE A 1 84 ? 18.492 18.666 -4.114 1.00 91.69 84 ILE A CA 1
ATOM 665 C C . ILE A 1 84 ? 19.713 18.281 -4.954 1.00 91.69 84 ILE A C 1
ATOM 667 O O . ILE A 1 84 ? 19.660 18.333 -6.185 1.00 91.69 84 ILE A O 1
ATOM 671 N N . GLY A 1 85 ? 20.816 17.920 -4.304 1.00 90.88 85 GLY A N 1
ATOM 672 C CA . GLY A 1 85 ? 22.095 17.585 -4.933 1.00 90.88 85 GLY A CA 1
ATOM 673 C C . GLY A 1 85 ? 22.388 16.092 -4.863 1.00 90.88 85 GLY A C 1
ATOM 674 O O . GLY A 1 85 ? 21.694 15.289 -5.487 1.00 90.88 85 GLY A O 1
ATOM 675 N N . ASN A 1 86 ? 23.427 15.709 -4.116 1.00 90.56 86 ASN A N 1
ATOM 676 C CA . ASN A 1 86 ? 23.844 14.310 -4.008 1.00 90.56 86 ASN A CA 1
ATOM 677 C C . ASN A 1 86 ? 22.840 13.415 -3.266 1.00 90.56 86 ASN A C 1
ATOM 679 O O . ASN A 1 86 ? 22.881 12.196 -3.416 1.00 90.56 86 ASN A O 1
ATOM 683 N N . GLU A 1 87 ? 21.885 13.987 -2.532 1.00 91.50 87 GLU A N 1
ATOM 684 C CA . GLU A 1 87 ? 20.792 13.251 -1.888 1.00 91.50 87 GLU A CA 1
ATOM 685 C C . GLU A 1 87 ? 19.967 12.455 -2.906 1.00 91.50 87 GLU A C 1
ATOM 687 O O . GLU A 1 87 ? 19.425 11.399 -2.575 1.00 91.50 87 GLU A O 1
ATOM 692 N N . ARG A 1 88 ? 19.930 12.925 -4.161 1.00 92.69 88 ARG A N 1
ATOM 693 C CA . ARG A 1 88 ? 19.231 12.272 -5.273 1.00 92.69 88 ARG A CA 1
ATOM 694 C C . ARG A 1 88 ? 19.716 10.841 -5.502 1.00 92.69 88 ARG A C 1
ATOM 696 O O . ARG A 1 88 ? 18.885 9.974 -5.746 1.00 92.69 88 ARG A O 1
ATOM 703 N N . PHE A 1 89 ? 21.016 10.588 -5.393 1.00 92.06 89 PHE A N 1
ATOM 704 C CA . PHE A 1 89 ? 21.583 9.252 -5.600 1.00 92.06 89 PHE A CA 1
ATOM 705 C C . PHE A 1 89 ? 22.055 8.583 -4.307 1.00 92.06 89 PHE A C 1
ATOM 707 O O . PHE A 1 89 ? 22.002 7.362 -4.185 1.00 92.06 89 PHE A O 1
ATOM 714 N N . ARG A 1 90 ? 22.392 9.368 -3.279 1.00 90.25 90 ARG A N 1
ATOM 715 C CA . ARG A 1 90 ? 22.719 8.853 -1.944 1.00 90.25 90 ARG A CA 1
ATOM 716 C C . ARG A 1 90 ? 21.529 8.194 -1.254 1.00 90.25 90 ARG A C 1
ATOM 718 O O . ARG A 1 90 ? 21.725 7.221 -0.535 1.00 90.25 90 ARG A O 1
ATOM 725 N N . CYS A 1 91 ? 20.308 8.696 -1.458 1.00 90.56 91 CYS A N 1
ATOM 726 C CA . CYS A 1 91 ? 19.118 8.076 -0.875 1.00 90.56 91 CYS A CA 1
ATOM 727 C C . CYS A 1 91 ? 18.887 6.649 -1.417 1.00 90.56 91 CYS A C 1
ATOM 729 O O . CYS A 1 91 ? 18.851 5.730 -0.600 1.00 90.56 91 CYS A O 1
ATOM 731 N N . PRO A 1 92 ? 18.804 6.411 -2.742 1.00 88.88 92 PRO A N 1
ATOM 732 C CA . PRO A 1 92 ? 18.672 5.059 -3.293 1.00 88.88 92 PRO A CA 1
ATOM 733 C C . PRO A 1 92 ? 19.850 4.127 -2.996 1.00 88.88 92 PRO A C 1
ATOM 735 O O . PRO A 1 92 ? 19.633 2.922 -2.881 1.00 88.88 92 PRO A O 1
ATOM 738 N N . GLU A 1 93 ? 21.065 4.658 -2.814 1.00 90.94 93 GLU A N 1
ATOM 739 C CA . GLU A 1 93 ? 22.240 3.854 -2.446 1.00 90.94 93 GLU A CA 1
ATOM 740 C C . GLU A 1 93 ? 22.036 3.095 -1.127 1.00 90.94 93 GLU A C 1
ATOM 742 O O . GLU A 1 93 ? 22.590 2.015 -0.953 1.00 90.94 93 GLU A O 1
ATOM 747 N N . ALA A 1 94 ? 21.161 3.564 -0.229 1.00 88.06 94 ALA A N 1
ATOM 748 C CA . ALA A 1 94 ? 20.822 2.842 0.998 1.00 88.06 94 ALA A CA 1
ATOM 749 C C . ALA A 1 94 ? 20.171 1.458 0.752 1.00 88.06 94 ALA A C 1
ATOM 751 O O . ALA A 1 94 ? 20.194 0.610 1.641 1.00 88.06 94 ALA A O 1
ATOM 752 N N . LEU A 1 95 ? 19.638 1.185 -0.452 1.00 87.44 95 LEU A N 1
ATOM 753 C CA . LEU A 1 95 ? 19.215 -0.166 -0.862 1.00 87.44 95 LEU A CA 1
ATOM 754 C C . LEU A 1 95 ? 20.402 -1.111 -1.081 1.00 87.44 95 LEU A C 1
ATOM 756 O O . LEU A 1 95 ? 20.277 -2.324 -0.900 1.00 87.44 95 LEU A O 1
ATOM 760 N N . PHE A 1 96 ? 21.541 -0.572 -1.507 1.00 88.19 96 PHE A N 1
ATOM 761 C CA . PHE A 1 96 ? 22.775 -1.317 -1.734 1.00 88.19 96 PHE A CA 1
ATOM 762 C C . PHE A 1 96 ? 23.653 -1.311 -0.483 1.00 88.19 96 PHE A C 1
ATOM 764 O O . PHE A 1 96 ? 24.291 -2.317 -0.194 1.00 88.19 96 PHE A O 1
ATOM 771 N N . GLN A 1 97 ? 23.613 -0.241 0.309 1.00 88.44 97 GLN A N 1
ATOM 772 C CA . GLN A 1 97 ? 24.370 -0.081 1.548 1.00 88.44 97 GLN A CA 1
ATOM 773 C C . GLN A 1 97 ? 23.430 0.275 2.715 1.00 88.44 97 GLN A C 1
ATOM 775 O O . GLN A 1 97 ? 23.365 1.435 3.135 1.00 88.44 97 GLN A O 1
ATOM 780 N N . PRO A 1 98 ? 22.712 -0.713 3.291 1.00 87.50 98 PRO A N 1
ATOM 781 C CA . PRO A 1 98 ? 21.800 -0.483 4.419 1.00 87.50 98 PRO A CA 1
ATOM 782 C C . PRO A 1 98 ? 22.475 0.107 5.668 1.00 87.50 98 PRO A C 1
ATOM 784 O O . PRO A 1 98 ? 21.807 0.682 6.527 1.00 87.50 98 PRO A O 1
ATOM 787 N N . SER A 1 99 ? 23.806 0.049 5.754 1.00 86.69 99 SER A N 1
ATOM 788 C CA . SER A 1 99 ? 24.594 0.710 6.799 1.00 86.69 99 SER A CA 1
ATOM 789 C C . SER A 1 99 ? 24.357 2.226 6.863 1.00 86.69 99 SER A C 1
ATOM 791 O O . SER A 1 99 ? 24.440 2.807 7.945 1.00 86.69 99 SER A O 1
ATOM 793 N N . PHE A 1 100 ? 23.972 2.874 5.756 1.00 84.44 100 PHE A N 1
ATOM 794 C CA . PHE A 1 100 ? 23.580 4.292 5.741 1.00 84.44 100 PHE A CA 1
ATOM 795 C C . PHE A 1 100 ? 22.317 4.584 6.562 1.00 84.44 100 PHE A C 1
ATOM 797 O O . PHE A 1 100 ? 22.171 5.684 7.103 1.00 84.44 100 PHE A O 1
ATOM 804 N N . LEU A 1 101 ? 21.441 3.589 6.701 1.00 82.56 101 LEU A N 1
ATOM 805 C CA . LEU A 1 101 ? 20.263 3.615 7.567 1.00 82.56 101 LEU A CA 1
ATOM 806 C C . LEU A 1 101 ? 20.579 3.167 9.005 1.00 82.56 101 LEU A C 1
ATOM 808 O O . LEU A 1 101 ? 19.697 3.194 9.859 1.00 82.56 101 LEU A O 1
ATOM 812 N N . GLY A 1 102 ? 21.825 2.770 9.290 1.00 81.19 102 GLY A N 1
ATOM 813 C CA . GLY A 1 102 ? 22.212 2.151 10.559 1.00 81.19 102 GLY A CA 1
ATOM 814 C C . GLY A 1 102 ? 21.770 0.690 10.682 1.00 81.19 102 GLY A C 1
ATOM 815 O O . GLY A 1 102 ? 21.664 0.186 11.797 1.00 81.19 102 GLY A O 1
ATOM 816 N N . MET A 1 103 ? 21.485 0.023 9.560 1.00 80.62 103 MET A N 1
ATOM 817 C CA . MET A 1 103 ? 21.075 -1.380 9.524 1.00 80.62 103 MET A CA 1
ATOM 818 C C . MET A 1 103 ? 22.270 -2.273 9.182 1.00 80.62 103 MET A C 1
ATOM 820 O O . MET A 1 103 ? 23.046 -1.961 8.282 1.00 80.62 103 MET A O 1
ATOM 824 N N . GLU A 1 104 ? 22.387 -3.419 9.852 1.00 79.81 104 GLU A N 1
ATOM 825 C CA . GLU A 1 104 ? 23.415 -4.441 9.577 1.00 79.81 104 GLU A CA 1
ATOM 826 C C . GLU A 1 104 ? 22.930 -5.492 8.560 1.00 79.81 104 GLU A C 1
ATOM 828 O O . GLU A 1 104 ? 23.327 -6.656 8.593 1.00 79.81 104 GLU A O 1
ATOM 833 N N . ASN A 1 105 ? 22.034 -5.092 7.656 1.00 79.19 105 ASN A N 1
ATOM 834 C CA . ASN A 1 105 ? 21.451 -5.977 6.654 1.00 79.19 105 ASN A CA 1
ATOM 835 C C . ASN A 1 105 ? 22.276 -5.951 5.360 1.00 79.19 105 ASN A C 1
ATOM 837 O O . ASN A 1 105 ? 22.858 -4.928 4.999 1.00 79.19 105 ASN A O 1
ATOM 841 N N . ALA A 1 106 ? 22.267 -7.067 4.629 1.00 82.69 106 ALA A N 1
ATOM 842 C CA . ALA A 1 106 ? 22.825 -7.142 3.283 1.00 82.69 106 ALA A CA 1
ATOM 843 C C . ALA A 1 106 ? 22.038 -6.242 2.315 1.00 82.69 106 ALA A C 1
ATOM 845 O O . ALA A 1 106 ? 20.808 -6.164 2.382 1.00 82.69 106 ALA A O 1
ATOM 846 N N . GLY A 1 107 ? 22.737 -5.593 1.382 1.00 86.50 107 GLY A N 1
ATOM 847 C CA . GLY A 1 107 ? 22.098 -4.825 0.313 1.00 86.50 107 GLY A CA 1
ATOM 848 C C . GLY A 1 107 ? 21.342 -5.711 -0.679 1.00 86.50 107 GLY A C 1
ATOM 849 O O . GLY A 1 107 ? 21.473 -6.940 -0.678 1.00 86.50 107 GLY A O 1
ATOM 850 N N . ILE A 1 108 ? 20.581 -5.100 -1.590 1.00 86.94 108 ILE A N 1
ATOM 851 C CA . ILE A 1 108 ? 19.826 -5.846 -2.613 1.00 86.94 108 ILE A CA 1
ATOM 852 C C . ILE A 1 108 ? 20.725 -6.703 -3.507 1.00 86.94 108 ILE A C 1
ATOM 854 O O . ILE A 1 108 ? 20.351 -7.817 -3.868 1.00 86.94 108 ILE A O 1
ATOM 858 N N . HIS A 1 109 ? 21.919 -6.209 -3.836 1.00 85.00 109 HIS A N 1
ATOM 859 C CA . HIS A 1 109 ? 22.869 -6.892 -4.707 1.00 85.00 109 HIS A CA 1
ATOM 860 C C . HIS A 1 109 ? 23.420 -8.159 -4.039 1.00 85.00 109 HIS A C 1
ATOM 862 O O . HIS A 1 109 ? 23.388 -9.235 -4.633 1.00 85.00 109 HIS A O 1
ATOM 868 N N . GLU A 1 110 ? 23.831 -8.057 -2.774 1.00 84.94 110 GLU A N 1
ATOM 869 C CA . GLU A 1 110 ? 24.311 -9.185 -1.980 1.00 84.94 110 GLU A CA 1
ATOM 870 C C . GLU A 1 110 ? 23.180 -10.176 -1.681 1.00 84.94 110 GLU A C 1
ATOM 872 O O . GLU A 1 110 ? 23.359 -11.383 -1.816 1.00 84.94 110 GLU A O 1
ATOM 877 N N . THR A 1 111 ? 21.988 -9.684 -1.345 1.00 85.12 111 THR A N 1
ATOM 878 C CA . THR A 1 111 ? 20.808 -10.526 -1.105 1.00 85.12 111 THR A CA 1
ATOM 879 C C . THR A 1 111 ? 20.442 -11.335 -2.351 1.00 85.12 111 THR A C 1
ATOM 881 O O . THR A 1 111 ? 20.187 -12.538 -2.256 1.00 85.12 111 THR A O 1
ATOM 884 N N . THR A 1 112 ? 20.480 -10.699 -3.527 1.00 83.06 112 THR A N 1
ATOM 885 C CA . THR A 1 112 ? 20.240 -11.354 -4.822 1.00 83.06 112 THR A CA 1
ATOM 886 C C . THR A 1 112 ? 21.329 -12.378 -5.125 1.00 83.06 112 THR A C 1
ATOM 888 O O . THR A 1 112 ? 21.018 -13.521 -5.456 1.00 83.06 112 THR A O 1
ATOM 891 N N . TYR A 1 113 ? 22.601 -12.011 -4.946 1.00 82.88 113 TYR A N 1
ATOM 892 C CA . TYR A 1 113 ? 23.734 -12.917 -5.139 1.00 82.88 113 TYR A CA 1
ATOM 893 C C . TYR A 1 113 ? 23.650 -14.143 -4.222 1.00 82.88 113 TYR A C 1
ATOM 895 O O . TYR A 1 113 ? 23.753 -15.273 -4.690 1.00 82.88 113 TYR A O 1
ATOM 903 N N . ASN A 1 114 ? 23.387 -13.940 -2.931 1.00 83.31 114 ASN A N 1
ATOM 904 C CA . ASN A 1 114 ? 23.254 -15.011 -1.947 1.00 83.31 114 ASN A CA 1
ATOM 905 C C . ASN A 1 114 ? 22.050 -15.911 -2.235 1.00 83.31 114 ASN A C 1
ATOM 907 O O . ASN A 1 114 ? 22.129 -17.116 -2.011 1.00 83.31 114 ASN A O 1
ATOM 911 N N . SER A 1 115 ? 20.943 -15.352 -2.732 1.00 80.38 115 SER A N 1
ATOM 912 C CA . SER A 1 115 ? 19.791 -16.140 -3.180 1.00 80.38 115 SER A CA 1
ATOM 913 C C . SER A 1 115 ? 20.168 -17.029 -4.371 1.00 80.38 115 SER A C 1
ATOM 915 O O . SER A 1 115 ? 19.934 -18.232 -4.314 1.00 80.38 115 SER A O 1
ATOM 917 N N . ILE A 1 116 ? 20.848 -16.478 -5.385 1.00 80.00 116 ILE A N 1
ATOM 918 C CA . ILE A 1 116 ? 21.317 -17.230 -6.563 1.00 80.00 116 ILE A CA 1
ATOM 919 C C . ILE A 1 116 ? 22.323 -18.317 -6.167 1.00 80.00 116 ILE A C 1
ATOM 921 O O . ILE A 1 116 ? 22.190 -19.453 -6.608 1.00 80.00 116 ILE A O 1
ATOM 925 N N . MET A 1 117 ? 23.298 -18.000 -5.311 1.00 80.06 117 MET A N 1
ATOM 926 C CA . MET A 1 117 ? 24.334 -18.947 -4.870 1.00 80.06 117 MET A CA 1
ATOM 927 C C . MET A 1 117 ? 23.797 -20.082 -3.996 1.00 80.06 117 MET A C 1
ATOM 929 O O . MET A 1 117 ? 24.449 -21.115 -3.861 1.00 80.06 117 MET A O 1
ATOM 933 N N . LYS A 1 118 ? 22.625 -19.896 -3.383 1.00 80.62 118 LYS A N 1
ATOM 934 C CA . LYS A 1 118 ? 21.922 -20.957 -2.654 1.00 80.62 118 LYS A CA 1
ATOM 935 C C . LYS A 1 118 ? 21.140 -21.893 -3.575 1.00 80.62 118 LYS A C 1
ATOM 937 O O . LYS A 1 118 ? 20.693 -22.931 -3.094 1.00 80.62 118 LYS A O 1
ATOM 942 N N . CYS A 1 119 ? 20.961 -21.537 -4.843 1.00 74.56 119 CYS A N 1
ATOM 943 C CA . CYS A 1 119 ? 20.293 -22.374 -5.828 1.00 74.56 119 CYS A CA 1
ATOM 944 C C . CYS A 1 119 ? 21.304 -23.218 -6.623 1.00 74.56 119 CYS A C 1
ATOM 946 O O . CYS A 1 119 ? 22.493 -22.907 -6.684 1.00 74.56 119 CYS A O 1
ATOM 948 N N . ASP A 1 120 ? 20.821 -24.285 -7.262 1.00 75.88 120 ASP A N 1
ATOM 949 C CA . ASP A 1 120 ? 21.649 -25.134 -8.123 1.00 75.88 120 ASP A CA 1
ATOM 950 C C . ASP A 1 120 ? 22.136 -24.386 -9.382 1.00 75.88 120 ASP A C 1
ATOM 952 O O . ASP A 1 120 ? 21.573 -23.369 -9.795 1.00 75.88 120 ASP A O 1
ATOM 956 N N . VAL A 1 121 ? 23.192 -24.919 -10.007 1.00 66.69 121 VAL A N 1
ATOM 957 C CA . VAL A 1 121 ? 24.028 -24.281 -11.050 1.00 66.69 121 VAL A CA 1
ATOM 958 C C . VAL A 1 121 ? 23.253 -23.769 -12.284 1.00 66.69 121 VAL A C 1
ATOM 960 O O . VAL A 1 121 ? 23.751 -22.895 -12.987 1.00 66.69 121 VAL A O 1
ATOM 963 N N . ASP A 1 122 ? 22.014 -24.216 -12.506 1.00 67.75 122 ASP A N 1
ATOM 964 C CA . ASP A 1 122 ? 21.157 -23.807 -13.633 1.00 67.75 122 ASP A CA 1
ATOM 965 C C . ASP A 1 122 ? 20.176 -22.660 -13.297 1.00 67.75 122 ASP A C 1
ATOM 967 O O . ASP A 1 122 ? 19.138 -22.488 -13.943 1.00 67.75 122 ASP A O 1
ATOM 971 N N . THR A 1 123 ? 20.470 -21.860 -12.271 1.00 64.44 123 THR A N 1
ATOM 972 C CA . THR A 1 123 ? 19.559 -20.802 -11.808 1.00 64.44 123 THR A CA 1
ATOM 973 C C . THR A 1 123 ? 19.745 -19.493 -12.570 1.00 64.44 123 THR A C 1
ATOM 975 O O . THR A 1 123 ? 20.848 -18.970 -12.699 1.00 64.44 123 THR A O 1
ATOM 978 N N . SER A 1 124 ? 18.632 -18.931 -13.044 1.00 68.12 124 SER A N 1
ATOM 979 C CA . SER A 1 124 ? 18.564 -17.636 -13.732 1.00 68.12 124 SER A CA 1
ATOM 980 C C . SER A 1 124 ? 17.674 -16.659 -12.963 1.00 68.12 124 SER A C 1
ATOM 982 O O . SER A 1 124 ? 16.725 -17.064 -12.294 1.00 68.12 124 SER A O 1
ATOM 984 N N . MET A 1 125 ? 17.957 -15.361 -13.074 1.00 70.25 125 MET A N 1
ATOM 985 C CA . MET A 1 125 ? 17.127 -14.314 -12.476 1.00 70.25 125 MET A CA 1
ATOM 986 C C . MET A 1 125 ? 15.912 -14.019 -13.365 1.00 70.25 125 MET A C 1
ATOM 988 O O . MET A 1 125 ? 16.058 -13.798 -14.566 1.00 70.25 125 MET A O 1
ATOM 992 N N . TYR A 1 126 ? 14.722 -13.960 -12.764 1.00 75.56 126 TYR A N 1
ATOM 993 C CA . TYR A 1 126 ? 13.493 -13.534 -13.432 1.00 75.56 126 TYR A CA 1
ATOM 994 C C . TYR A 1 126 ? 12.749 -12.518 -12.565 1.00 75.56 126 TYR A C 1
ATOM 996 O O . TYR A 1 126 ? 12.469 -12.779 -11.396 1.00 75.56 126 TYR A O 1
ATOM 1004 N N . VAL A 1 127 ? 12.435 -11.357 -13.141 1.00 78.25 127 VAL A N 1
ATOM 1005 C CA . VAL A 1 127 ? 11.635 -10.312 -12.492 1.00 78.25 127 VAL A CA 1
ATOM 1006 C C . VAL A 1 127 ? 10.234 -10.358 -13.080 1.00 78.25 127 VAL A C 1
ATOM 1008 O O . VAL A 1 127 ? 10.066 -10.306 -14.296 1.00 78.25 127 VAL A O 1
ATOM 1011 N N . ALA A 1 128 ? 9.234 -10.450 -12.210 1.00 80.50 128 ALA A N 1
ATOM 1012 C CA . ALA A 1 128 ? 7.840 -10.590 -12.598 1.00 80.50 128 ALA A CA 1
ATOM 1013 C C . ALA A 1 128 ? 6.973 -9.502 -11.963 1.00 80.50 128 ALA A C 1
ATOM 1015 O O . ALA A 1 128 ? 7.245 -9.027 -10.860 1.00 80.50 128 ALA A O 1
ATOM 1016 N N . ILE A 1 129 ? 5.893 -9.143 -12.653 1.00 84.25 129 ILE A N 1
ATOM 1017 C CA . ILE A 1 129 ? 4.876 -8.226 -12.136 1.00 84.25 129 ILE A CA 1
ATOM 1018 C C . ILE A 1 129 ? 4.049 -8.968 -11.078 1.00 84.25 129 ILE A C 1
ATOM 1020 O O . ILE A 1 129 ? 3.491 -10.028 -11.364 1.00 84.25 129 ILE A O 1
ATOM 1024 N N . GLN A 1 130 ? 3.936 -8.393 -9.877 1.00 89.19 130 GLN A N 1
ATOM 1025 C CA . GLN A 1 130 ? 3.235 -8.991 -8.729 1.00 89.19 130 GLN A CA 1
ATOM 1026 C C . GLN A 1 130 ? 1.804 -9.421 -9.080 1.00 89.19 130 GLN A C 1
ATOM 1028 O O . GLN A 1 130 ? 1.445 -10.581 -8.898 1.00 89.19 130 GLN A O 1
ATOM 1033 N N . ALA A 1 131 ? 1.026 -8.526 -9.695 1.00 89.12 131 ALA A N 1
ATOM 1034 C CA . ALA A 1 131 ? -0.345 -8.813 -10.107 1.00 89.12 131 ALA A CA 1
ATOM 1035 C C . ALA A 1 131 ? -0.457 -9.983 -11.105 1.00 89.12 131 ALA A C 1
ATOM 1037 O O . ALA A 1 131 ? -1.388 -10.781 -11.019 1.00 89.12 131 ALA A O 1
ATOM 1038 N N . VAL A 1 132 ? 0.509 -10.138 -12.019 1.00 89.50 132 VAL A N 1
ATOM 1039 C CA . VAL A 1 132 ? 0.527 -11.257 -12.978 1.00 89.50 132 VAL A CA 1
ATOM 1040 C C . VAL A 1 132 ? 0.757 -12.584 -12.256 1.00 89.50 132 VAL A C 1
ATOM 1042 O O . VAL A 1 132 ? 0.065 -13.564 -12.534 1.00 89.50 132 VAL A O 1
ATOM 1045 N N . LEU A 1 133 ? 1.660 -12.609 -11.271 1.00 90.62 133 LEU A N 1
ATOM 1046 C CA . LEU A 1 133 ? 1.868 -13.788 -10.427 1.00 90.62 133 LEU A CA 1
ATOM 1047 C C . LEU A 1 133 ? 0.612 -14.140 -9.619 1.00 90.62 133 LEU A C 1
ATOM 1049 O O . LEU A 1 133 ? 0.259 -15.316 -9.535 1.00 90.62 133 LEU A O 1
ATOM 1053 N N . SER A 1 134 ? -0.090 -13.141 -9.076 1.00 91.00 134 SER A N 1
ATOM 1054 C CA . SER A 1 134 ? -1.358 -13.339 -8.361 1.00 91.00 134 SER A CA 1
ATOM 1055 C C . SER A 1 134 ? -2.440 -13.940 -9.264 1.00 91.00 134 SER A C 1
ATOM 1057 O O . SER A 1 134 ? -3.157 -14.854 -8.848 1.00 91.00 134 SER A O 1
ATOM 1059 N N . LEU A 1 135 ? -2.529 -13.500 -10.526 1.00 90.31 135 LEU A N 1
ATOM 1060 C CA . LEU A 1 135 ? -3.469 -14.081 -11.486 1.00 90.31 135 LEU A CA 1
ATOM 1061 C C . LEU A 1 135 ? -3.120 -15.543 -11.802 1.00 90.31 135 LEU A C 1
ATOM 1063 O O . LEU A 1 135 ? -4.007 -16.403 -11.771 1.00 90.31 135 LEU A O 1
ATOM 1067 N N . TYR A 1 136 ? -1.835 -15.838 -12.020 1.00 89.94 136 TYR A N 1
ATOM 1068 C CA . TYR A 1 136 ? -1.353 -17.200 -12.258 1.00 89.94 136 TYR A CA 1
ATOM 1069 C C . TYR A 1 136 ? -1.577 -18.123 -11.062 1.00 89.94 136 TYR A C 1
ATOM 1071 O O . TYR A 1 136 ? -2.001 -19.263 -11.254 1.00 89.94 136 TYR A O 1
ATOM 1079 N N . ALA A 1 137 ? -1.388 -17.635 -9.833 1.00 88.44 137 ALA A N 1
ATOM 1080 C CA . ALA A 1 137 ? -1.699 -18.388 -8.619 1.00 88.44 137 ALA A CA 1
ATOM 1081 C C . ALA A 1 137 ? -3.188 -18.776 -8.540 1.00 88.44 137 ALA A C 1
ATOM 1083 O O . ALA A 1 137 ? -3.532 -19.812 -7.973 1.00 88.44 137 ALA A O 1
ATOM 1084 N N . SER A 1 138 ? -4.070 -17.987 -9.164 1.00 89.75 138 SER A N 1
ATOM 1085 C CA . SER A 1 138 ? -5.501 -18.286 -9.271 1.00 89.75 138 SER A CA 1
ATOM 1086 C C . SER A 1 138 ? -5.863 -19.247 -10.420 1.00 89.75 138 SER A C 1
ATOM 1088 O O . SER A 1 138 ? -7.039 -19.583 -10.577 1.00 89.75 138 SER A O 1
ATOM 1090 N N . GLY A 1 139 ? -4.887 -19.678 -11.230 1.00 90.06 139 GLY A N 1
ATOM 1091 C CA . GLY A 1 139 ? -5.092 -20.552 -12.390 1.00 90.06 139 GLY A CA 1
ATOM 1092 C C . GLY A 1 139 ? -5.711 -19.852 -13.604 1.00 90.06 139 GLY A C 1
ATOM 1093 O O . GLY A 1 139 ? -6.353 -20.508 -14.423 1.00 90.06 139 GLY A O 1
ATOM 1094 N N . ARG A 1 140 ? -5.564 -18.526 -13.711 1.00 90.62 140 ARG A N 1
ATOM 1095 C CA . ARG A 1 140 ? -6.113 -17.711 -14.806 1.00 90.62 140 ARG A CA 1
ATOM 1096 C C . ARG A 1 140 ? -4.993 -17.057 -15.606 1.00 90.62 140 ARG A C 1
ATOM 1098 O O . ARG A 1 140 ? -3.942 -16.739 -15.064 1.00 90.62 140 ARG A O 1
ATOM 1105 N N . THR A 1 141 ? -5.245 -16.835 -16.891 1.00 89.88 141 THR A N 1
ATOM 1106 C CA . THR A 1 141 ? -4.358 -16.086 -17.799 1.00 89.88 141 THR A CA 1
ATOM 1107 C C . THR A 1 141 ? -4.977 -14.770 -18.263 1.00 89.88 141 THR A C 1
ATOM 1109 O O . THR A 1 141 ? -4.250 -13.881 -18.688 1.00 89.88 141 THR A O 1
ATOM 1112 N N . THR A 1 142 ? -6.294 -14.620 -18.125 1.00 93.62 142 THR A N 1
ATOM 1113 C CA . THR A 1 142 ? -7.037 -13.392 -18.417 1.00 93.62 142 THR A CA 1
ATOM 1114 C C . THR A 1 142 ? -7.886 -13.019 -17.207 1.00 93.62 142 THR A C 1
ATOM 1116 O O . THR A 1 142 ? -8.501 -13.887 -16.578 1.00 93.62 142 THR A O 1
ATOM 1119 N N . GLY A 1 143 ? -7.898 -11.737 -16.863 1.00 94.62 143 GLY A N 1
ATOM 1120 C CA . GLY A 1 143 ? -8.668 -11.180 -15.760 1.00 94.62 143 GLY A CA 1
ATOM 1121 C C . GLY A 1 143 ? -8.082 -9.864 -15.263 1.00 94.62 143 GLY A C 1
ATOM 1122 O O . GLY A 1 143 ? -7.010 -9.438 -15.681 1.00 94.62 143 GLY A O 1
ATOM 1123 N N . ILE A 1 144 ? -8.781 -9.229 -14.330 1.00 95.38 144 ILE A N 1
ATOM 1124 C CA . ILE A 1 144 ? -8.297 -8.042 -13.627 1.00 95.38 144 ILE A CA 1
ATOM 1125 C C . ILE A 1 144 ? -7.870 -8.416 -12.212 1.00 95.38 144 ILE A C 1
ATOM 1127 O O . ILE A 1 144 ? -8.568 -9.154 -11.514 1.00 95.38 144 ILE A O 1
ATOM 1131 N N . VAL A 1 145 ? -6.715 -7.912 -11.789 1.00 96.31 145 VAL A N 1
ATOM 1132 C CA . VAL A 1 145 ? -6.204 -8.088 -10.429 1.00 96.31 145 VAL A CA 1
ATOM 1133 C C . VAL A 1 145 ? -6.260 -6.754 -9.706 1.00 96.31 145 VAL A C 1
ATOM 1135 O O . VAL A 1 145 ? -5.660 -5.783 -10.156 1.00 96.31 145 VAL A O 1
ATOM 1138 N N . MET A 1 146 ? -6.971 -6.727 -8.581 1.00 95.81 146 MET A N 1
ATOM 1139 C CA . MET A 1 146 ? -6.907 -5.654 -7.595 1.00 95.81 146 MET A CA 1
ATOM 1140 C C . MET A 1 146 ? -5.928 -6.084 -6.498 1.00 95.81 146 MET A C 1
ATOM 1142 O O . MET A 1 146 ? -6.246 -6.961 -5.697 1.00 95.81 146 MET A O 1
ATOM 1146 N N . ASP A 1 147 ? -4.735 -5.500 -6.496 1.00 95.06 147 ASP A N 1
ATOM 1147 C CA . ASP A 1 147 ? -3.671 -5.773 -5.529 1.00 95.06 147 ASP A CA 1
ATOM 1148 C C . ASP A 1 147 ? -3.530 -4.583 -4.576 1.00 95.06 147 ASP A C 1
ATOM 1150 O O . ASP A 1 147 ? -3.135 -3.501 -5.000 1.00 95.06 147 ASP A O 1
ATOM 1154 N N . SER A 1 148 ? -3.885 -4.765 -3.303 1.00 94.62 148 SER A N 1
ATOM 1155 C CA . SER A 1 148 ? -3.814 -3.731 -2.263 1.00 94.62 148 SER A CA 1
ATOM 1156 C C . SER A 1 148 ? -2.809 -4.147 -1.195 1.00 94.62 148 SER A C 1
ATOM 1158 O O . SER A 1 148 ? -3.096 -5.017 -0.371 1.00 94.62 148 SER A O 1
ATOM 1160 N N . GLY A 1 149 ? -1.643 -3.501 -1.191 1.00 93.12 149 GLY A N 1
ATOM 1161 C CA . GLY A 1 149 ? -0.567 -3.768 -0.238 1.00 93.12 149 GLY A CA 1
ATOM 1162 C C . GLY A 1 149 ? -0.619 -2.891 1.017 1.00 93.12 149 GLY A C 1
ATOM 1163 O O . GLY A 1 149 ? -1.674 -2.429 1.450 1.00 93.12 149 GLY A O 1
ATOM 1164 N N . ASP A 1 150 ? 0.553 -2.635 1.608 1.00 88.56 150 ASP A N 1
ATOM 1165 C CA . ASP A 1 150 ? 0.692 -1.678 2.716 1.00 88.56 150 ASP A CA 1
ATOM 1166 C C . ASP A 1 150 ? 0.686 -0.226 2.221 1.00 88.56 150 ASP A C 1
ATOM 1168 O O . ASP A 1 150 ? 0.013 0.607 2.805 1.00 88.56 150 ASP A O 1
ATOM 1172 N N . GLY A 1 151 ? 1.415 0.095 1.147 1.00 86.75 151 GLY A N 1
ATOM 1173 C CA . GLY A 1 151 ? 1.613 1.488 0.717 1.00 86.75 151 GLY A CA 1
ATOM 1174 C C . GLY A 1 151 ? 0.932 1.899 -0.586 1.00 86.75 151 GLY A C 1
ATOM 1175 O O . GLY A 1 151 ? 0.929 3.080 -0.901 1.00 86.75 151 GLY A O 1
ATOM 1176 N N . VAL A 1 152 ? 0.424 0.952 -1.374 1.00 90.44 152 VAL A N 1
ATOM 1177 C CA . VAL A 1 152 ? -0.177 1.242 -2.680 1.00 90.44 152 VAL A CA 1
ATOM 1178 C C . VAL A 1 152 ? -1.181 0.163 -3.063 1.00 90.44 152 VAL A C 1
ATOM 1180 O O . VAL A 1 152 ? -1.002 -1.009 -2.715 1.00 90.44 152 VAL A O 1
ATOM 1183 N N . SER A 1 153 ? -2.204 0.574 -3.804 1.00 93.44 153 SER A N 1
ATOM 1184 C CA . SER A 1 153 ? -3.165 -0.302 -4.459 1.00 93.44 153 SER A CA 1
ATOM 1185 C C . SER A 1 153 ? -3.058 -0.181 -5.978 1.00 93.44 153 SER A C 1
ATOM 1187 O O . SER A 1 153 ? -2.953 0.920 -6.518 1.00 93.44 153 SER A O 1
ATOM 1189 N N . HIS A 1 154 ? -3.111 -1.304 -6.685 1.00 95.06 154 HIS A N 1
ATOM 1190 C CA . HIS A 1 154 ? -3.086 -1.359 -8.141 1.00 95.06 154 HIS A CA 1
ATOM 1191 C C . HIS A 1 154 ? -4.257 -2.170 -8.677 1.00 95.06 154 HIS A C 1
ATOM 1193 O O . HIS A 1 154 ? -4.555 -3.256 -8.189 1.00 95.06 154 HIS A O 1
ATOM 1199 N N . THR A 1 155 ? -4.859 -1.672 -9.749 1.00 95.94 155 THR A N 1
ATOM 1200 C CA . THR A 1 155 ? -5.734 -2.460 -10.620 1.00 95.94 155 THR A CA 1
ATOM 1201 C C . THR A 1 155 ? -4.970 -2.751 -11.899 1.00 95.94 155 THR A C 1
ATOM 1203 O O . THR A 1 155 ? -4.515 -1.837 -12.590 1.00 95.94 155 THR A O 1
ATOM 1206 N N . VAL A 1 156 ? -4.755 -4.032 -12.176 1.00 95.81 156 VAL A N 1
ATOM 1207 C CA . VAL A 1 156 ? -3.943 -4.497 -13.299 1.00 95.81 156 VAL A CA 1
ATOM 1208 C C . VAL A 1 156 ? -4.796 -5.436 -14.147 1.00 95.81 156 VAL A C 1
ATOM 1210 O O . VAL A 1 156 ? -5.001 -6.590 -13.758 1.00 95.81 156 VAL A O 1
ATOM 1213 N N . PRO A 1 157 ? -5.319 -4.965 -15.288 1.00 96.00 157 PRO A N 1
ATOM 1214 C CA . PRO A 1 157 ? -5.975 -5.823 -16.257 1.00 96.00 157 PRO A CA 1
ATOM 1215 C C . PRO A 1 157 ? -4.920 -6.622 -17.023 1.00 96.00 157 PRO A C 1
ATOM 1217 O O . PRO A 1 157 ? -3.883 -6.094 -17.440 1.00 96.00 157 PRO A O 1
ATOM 1220 N N . ILE A 1 158 ? -5.169 -7.918 -17.166 1.00 94.94 158 ILE A N 1
ATOM 1221 C CA . ILE A 1 158 ? -4.269 -8.887 -17.781 1.00 94.94 158 ILE A CA 1
ATOM 1222 C C . ILE A 1 158 ? -5.069 -9.672 -18.811 1.00 94.94 158 ILE A C 1
ATOM 1224 O O . ILE A 1 158 ? -6.140 -10.202 -18.510 1.00 94.94 158 ILE A O 1
ATOM 1228 N N . TYR A 1 159 ? -4.519 -9.787 -20.011 1.00 93.88 159 TYR A N 1
ATOM 1229 C CA . TYR A 1 159 ? -5.100 -10.555 -21.100 1.00 93.88 159 TYR A CA 1
ATOM 1230 C C . TYR A 1 159 ? -4.054 -11.522 -21.653 1.00 93.88 159 TYR A C 1
ATOM 1232 O O . TYR A 1 159 ? -2.935 -11.119 -21.969 1.00 93.88 159 TYR A O 1
ATOM 1240 N N . GLU A 1 160 ? -4.395 -12.812 -21.707 1.00 91.69 160 GLU A N 1
ATOM 1241 C CA . GLU A 1 160 ? -3.522 -13.887 -22.206 1.00 91.69 160 GLU A CA 1
ATOM 1242 C C . GLU A 1 160 ? -2.104 -13.891 -21.591 1.00 91.69 160 GLU A C 1
ATOM 1244 O O . GLU A 1 160 ? -1.114 -14.213 -22.242 1.00 91.69 160 GLU A O 1
ATOM 1249 N N . GLY A 1 161 ? -2.000 -13.550 -20.303 1.00 86.25 161 GLY A N 1
ATOM 1250 C CA . GLY A 1 161 ? -0.748 -13.524 -19.542 1.00 86.25 161 GLY A CA 1
ATOM 1251 C C . GLY A 1 161 ? 0.032 -12.208 -19.617 1.00 86.25 161 GLY A C 1
ATOM 1252 O O . GLY A 1 161 ? 1.057 -12.071 -18.946 1.00 86.25 161 GLY A O 1
ATOM 1253 N N . TYR A 1 162 ? -0.458 -11.220 -20.369 1.00 88.88 162 TYR A N 1
ATOM 1254 C CA . TYR A 1 162 ? 0.172 -9.909 -20.507 1.00 88.88 162 TYR A CA 1
ATOM 1255 C C . TYR A 1 162 ? -0.650 -8.826 -19.808 1.00 88.88 162 TYR A C 1
ATOM 1257 O O . TYR A 1 162 ? -1.844 -8.677 -20.051 1.00 88.88 162 TYR A O 1
ATOM 1265 N N . ALA A 1 163 ? -0.003 -8.051 -18.936 1.00 91.56 163 ALA A N 1
ATOM 1266 C CA . ALA A 1 163 ? -0.621 -6.871 -18.337 1.00 91.56 163 ALA A CA 1
ATOM 1267 C C . ALA A 1 163 ? -0.816 -5.780 -19.401 1.00 91.56 163 ALA A C 1
ATOM 1269 O O . ALA A 1 163 ? 0.095 -5.541 -20.194 1.00 91.56 163 ALA A O 1
ATOM 1270 N N . LEU A 1 164 ? -1.967 -5.104 -19.395 1.00 93.19 164 LEU A N 1
ATOM 1271 C CA . LEU A 1 164 ? -2.308 -4.030 -20.334 1.00 93.19 164 LEU A CA 1
ATOM 1272 C C . LEU A 1 164 ? -1.901 -2.666 -19.746 1.00 93.19 164 LEU A C 1
ATOM 1274 O O . LEU A 1 164 ? -2.659 -2.095 -18.959 1.00 93.19 164 LEU A O 1
ATOM 1278 N N . PRO A 1 165 ? -0.731 -2.090 -20.100 1.00 91.62 165 PRO A N 1
ATOM 1279 C CA . PRO A 1 165 ? -0.140 -0.997 -19.319 1.00 91.62 165 PRO A CA 1
ATOM 1280 C C . PRO A 1 165 ? -0.959 0.297 -19.337 1.00 91.62 165 PRO A C 1
ATOM 1282 O O . PRO A 1 165 ? -0.953 1.046 -18.367 1.00 91.62 165 PRO A O 1
ATOM 1285 N N . HIS A 1 166 ? -1.687 0.552 -20.427 1.00 91.62 166 HIS A N 1
ATOM 1286 C CA . HIS A 1 166 ? -2.531 1.740 -20.593 1.00 91.62 166 HIS A CA 1
ATOM 1287 C C . HIS A 1 166 ? -3.781 1.728 -19.695 1.00 91.62 166 HIS A C 1
ATOM 1289 O O . HIS A 1 166 ? -4.362 2.783 -19.435 1.00 91.62 166 HIS A O 1
ATOM 1295 N N . ALA A 1 167 ? -4.182 0.549 -19.214 1.00 94.25 167 ALA A N 1
ATOM 1296 C CA . ALA A 1 167 ? -5.361 0.350 -18.382 1.00 94.25 167 ALA A CA 1
ATOM 1297 C C . ALA A 1 167 ? -5.013 0.074 -16.905 1.00 94.25 167 ALA A C 1
ATOM 1299 O O . ALA A 1 167 ? -5.917 -0.062 -16.081 1.00 94.25 167 ALA A O 1
ATOM 1300 N N . ILE A 1 168 ? -3.724 0.050 -16.537 1.00 94.31 168 ILE A N 1
ATOM 1301 C CA . ILE A 1 168 ? -3.287 -0.077 -15.140 1.00 94.31 168 ILE A CA 1
ATOM 1302 C C . ILE A 1 168 ? -3.619 1.205 -14.380 1.00 94.31 168 ILE A C 1
ATOM 1304 O O . ILE A 1 168 ? -3.134 2.276 -14.750 1.00 94.31 168 ILE A O 1
ATOM 1308 N N . MET A 1 169 ? -4.379 1.100 -13.288 1.00 93.94 169 MET A N 1
ATOM 1309 C CA . MET A 1 169 ? -4.597 2.224 -12.375 1.00 93.94 169 MET A CA 1
ATOM 1310 C C . MET A 1 169 ? -3.865 2.003 -11.060 1.00 93.94 169 MET A C 1
ATOM 1312 O O . MET A 1 169 ? -3.962 0.940 -10.450 1.00 93.94 169 MET A O 1
ATOM 1316 N N . ARG A 1 170 ? -3.147 3.040 -10.628 1.00 93.00 170 ARG A N 1
ATOM 1317 C CA . ARG A 1 170 ? -2.486 3.128 -9.328 1.00 93.00 170 ARG A CA 1
ATOM 1318 C C . ARG A 1 170 ? -3.311 4.035 -8.426 1.00 93.00 170 ARG A C 1
ATOM 1320 O O . ARG A 1 170 ? -3.713 5.121 -8.841 1.00 93.00 170 ARG A O 1
ATOM 1327 N N . LEU A 1 171 ? -3.517 3.589 -7.199 1.00 91.38 171 LEU A N 1
ATOM 1328 C CA . LEU A 1 171 ? -4.149 4.340 -6.134 1.00 91.38 171 LEU A CA 1
ATOM 1329 C C . LEU A 1 171 ? -3.182 4.368 -4.942 1.00 91.38 171 LEU A C 1
ATOM 1331 O O . LEU A 1 171 ? -2.845 3.323 -4.384 1.00 91.38 171 LEU A O 1
ATOM 1335 N N . ASP A 1 172 ? -2.742 5.565 -4.552 1.00 90.44 172 ASP A N 1
ATOM 1336 C CA . ASP A 1 172 ? -1.903 5.808 -3.365 1.00 90.44 172 ASP A CA 1
ATOM 1337 C C . ASP A 1 172 ? -2.764 5.774 -2.085 1.00 90.44 172 ASP A C 1
ATOM 1339 O O . ASP A 1 172 ? -2.788 6.710 -1.294 1.00 90.44 172 ASP A O 1
ATOM 1343 N N . LEU A 1 173 ? -3.527 4.691 -1.937 1.00 91.44 173 LEU A N 1
ATOM 1344 C CA . LEU A 1 173 ? -4.352 4.372 -0.781 1.00 91.44 173 LEU A CA 1
ATOM 1345 C C . LEU A 1 173 ? -4.255 2.873 -0.525 1.00 91.44 173 LEU A C 1
ATOM 1347 O O . LEU A 1 173 ? -4.566 2.071 -1.413 1.00 91.44 173 LEU A O 1
ATOM 1351 N N . ALA A 1 174 ? -3.831 2.486 0.671 1.00 94.62 174 ALA A N 1
ATOM 1352 C CA . ALA A 1 174 ? -3.589 1.090 1.001 1.00 94.62 174 ALA A CA 1
ATOM 1353 C C . ALA A 1 174 ? -3.650 0.828 2.516 1.00 94.62 174 ALA A C 1
ATOM 1355 O O . ALA A 1 174 ? -4.179 1.621 3.298 1.00 94.62 174 ALA A O 1
ATOM 1356 N N . GLY A 1 175 ? -3.128 -0.321 2.953 1.00 93.25 175 GLY A N 1
ATOM 1357 C CA . GLY A 1 175 ? -3.223 -0.771 4.340 1.00 93.25 175 GLY A CA 1
ATOM 1358 C C . GLY A 1 175 ? -2.654 0.208 5.371 1.00 93.25 175 GLY A C 1
ATOM 1359 O O . GLY A 1 175 ? -3.157 0.243 6.496 1.00 93.25 175 GLY A O 1
ATOM 1360 N N . ARG A 1 176 ? -1.645 0.997 5.006 1.00 90.88 176 ARG A N 1
ATOM 1361 C CA . ARG A 1 176 ? -1.005 1.994 5.863 1.00 90.88 176 ARG A CA 1
ATOM 1362 C C . ARG A 1 176 ? -1.941 3.143 6.197 1.00 90.88 176 ARG A C 1
ATOM 1364 O O . ARG A 1 176 ? -2.071 3.488 7.369 1.00 90.88 176 ARG A O 1
ATOM 1371 N N . ASP A 1 177 ? -2.600 3.688 5.185 1.00 92.62 177 ASP A N 1
ATOM 1372 C CA . ASP A 1 177 ? -3.537 4.798 5.336 1.00 92.62 177 ASP A CA 1
ATOM 1373 C C . ASP A 1 177 ? -4.732 4.372 6.190 1.00 92.62 177 ASP A C 1
ATOM 1375 O O . ASP A 1 177 ? -5.177 5.121 7.054 1.00 92.62 177 ASP A O 1
ATOM 1379 N N . LEU A 1 178 ? -5.186 3.121 6.033 1.00 95.38 178 LEU A N 1
ATOM 1380 C CA . LEU A 1 178 ? -6.214 2.537 6.896 1.00 95.38 178 LEU A CA 1
ATOM 1381 C C . LEU A 1 178 ? -5.753 2.423 8.354 1.00 95.38 178 LEU A C 1
ATOM 1383 O O . LEU A 1 178 ? -6.526 2.701 9.266 1.00 95.38 178 LEU A O 1
ATOM 1387 N N . THR A 1 179 ? -4.498 2.031 8.599 1.00 94.75 179 THR A N 1
ATOM 1388 C CA . THR A 1 179 ? -3.947 2.004 9.964 1.00 94.75 179 THR A CA 1
ATOM 1389 C C . THR A 1 179 ? -3.929 3.4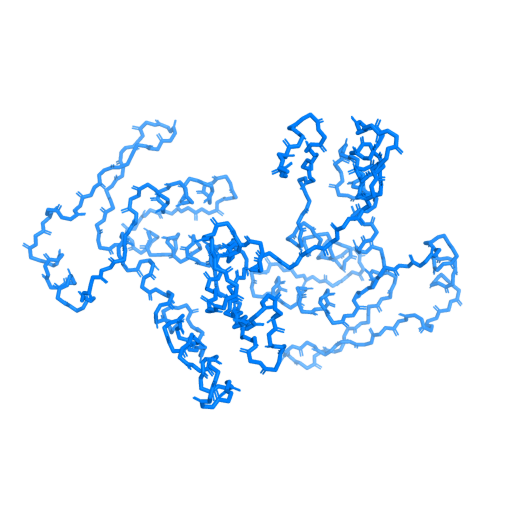11 10.568 1.00 94.75 179 THR A C 1
ATOM 1391 O O . THR A 1 179 ? -4.355 3.592 11.708 1.00 94.75 179 THR A O 1
ATOM 1394 N N . ASP A 1 180 ? -3.491 4.413 9.806 1.00 91.94 180 ASP A N 1
ATOM 1395 C CA . ASP A 1 180 ? -3.389 5.801 10.279 1.00 91.94 180 ASP A CA 1
ATOM 1396 C C . ASP A 1 180 ? -4.776 6.421 10.503 1.00 91.94 180 ASP A C 1
ATOM 1398 O O . ASP A 1 180 ? -5.008 7.146 11.475 1.00 91.94 180 ASP A O 1
ATOM 1402 N N . TYR A 1 181 ? -5.739 6.065 9.658 1.00 94.50 181 TYR A N 1
ATOM 1403 C CA . TYR A 1 181 ? -7.134 6.435 9.832 1.00 94.50 181 TYR A CA 1
ATOM 1404 C C . TYR A 1 181 ? -7.760 5.788 11.062 1.00 94.50 181 TYR A C 1
ATOM 1406 O O . TYR A 1 181 ? -8.440 6.472 11.827 1.00 94.50 181 TYR A O 1
ATOM 1414 N N . LEU A 1 182 ? -7.481 4.502 11.303 1.00 94.94 182 LEU A N 1
ATOM 1415 C CA . LEU A 1 182 ? -7.934 3.813 12.507 1.00 94.94 182 LEU A CA 1
ATOM 1416 C C . LEU A 1 182 ? -7.371 4.483 13.767 1.00 94.94 182 LEU A C 1
ATOM 1418 O O . LEU A 1 182 ? -8.115 4.708 14.718 1.00 94.94 182 LEU A O 1
ATOM 1422 N N . MET A 1 183 ? -6.093 4.878 13.764 1.00 93.75 183 MET A N 1
ATOM 1423 C CA . MET A 1 183 ? -5.505 5.652 14.866 1.00 93.75 183 MET A CA 1
ATOM 1424 C C . MET A 1 183 ? -6.269 6.963 15.106 1.00 93.75 183 MET A C 1
ATOM 1426 O O . MET A 1 183 ? -6.579 7.298 16.253 1.00 93.75 183 MET A O 1
ATOM 1430 N N . LYS A 1 184 ? -6.619 7.687 14.034 1.00 92.00 184 LYS A N 1
ATOM 1431 C CA . LYS A 1 184 ? -7.366 8.951 14.114 1.00 92.00 184 LYS A CA 1
ATOM 1432 C C . LYS A 1 184 ? -8.756 8.760 14.731 1.00 92.00 184 LYS A C 1
ATOM 1434 O O . LYS A 1 184 ? -9.078 9.445 15.699 1.00 92.00 184 LYS A O 1
ATOM 1439 N N . ILE A 1 185 ? -9.552 7.813 14.235 1.00 93.75 185 ILE A N 1
ATOM 1440 C CA . ILE A 1 185 ? -10.918 7.584 14.746 1.00 93.75 185 ILE A CA 1
ATOM 1441 C C . ILE A 1 185 ? -10.930 6.967 16.154 1.00 93.75 185 ILE A C 1
ATOM 1443 O O . ILE A 1 185 ? -11.838 7.237 16.934 1.00 93.75 185 ILE A O 1
ATOM 1447 N N . LEU A 1 186 ? -9.904 6.196 16.534 1.00 93.06 186 LEU A N 1
ATOM 1448 C CA . LEU A 1 186 ? -9.746 5.724 17.916 1.00 93.06 186 LEU A CA 1
ATOM 1449 C C . LEU A 1 186 ? -9.399 6.871 18.875 1.00 93.06 186 LEU A C 1
ATOM 1451 O O . LEU A 1 186 ? -9.888 6.892 20.008 1.00 93.06 186 LEU A O 1
ATOM 1455 N N . THR A 1 187 ? -8.640 7.863 18.401 1.00 90.94 187 THR A N 1
ATOM 1456 C CA . THR A 1 187 ? -8.344 9.083 19.166 1.00 90.94 187 THR A CA 1
ATOM 1457 C C . THR A 1 187 ? -9.616 9.892 19.432 1.00 90.94 187 THR A C 1
ATOM 1459 O O . THR A 1 187 ? -9.792 10.398 20.540 1.00 90.94 187 THR A O 1
ATOM 1462 N N . GLU A 1 188 ? -10.554 9.950 18.478 1.00 89.19 188 GLU A N 1
ATOM 1463 C CA . GLU A 1 188 ? -11.873 10.586 18.669 1.00 89.19 188 GLU A CA 1
ATOM 1464 C C . GLU A 1 188 ? -12.686 9.929 19.800 1.00 89.19 188 GLU A C 1
ATOM 1466 O O . GLU A 1 188 ? -13.449 10.608 20.490 1.00 89.19 188 GLU A O 1
ATOM 1471 N N . ARG A 1 189 ? -12.483 8.626 20.042 1.00 85.12 189 ARG A N 1
ATOM 1472 C CA . ARG A 1 189 ? -13.108 7.879 21.147 1.00 85.12 189 ARG A CA 1
ATOM 1473 C C . ARG A 1 189 ? -12.358 8.004 22.482 1.00 85.12 189 ARG A C 1
ATOM 1475 O O . ARG A 1 189 ? -12.831 7.495 23.497 1.00 85.12 189 ARG A O 1
ATOM 1482 N N . GLY A 1 190 ? -11.205 8.674 22.492 1.00 87.38 190 GLY A N 1
ATOM 1483 C CA . GLY A 1 190 ? -10.367 8.889 23.673 1.00 87.38 190 GLY A CA 1
ATOM 1484 C C . GLY A 1 190 ? -9.182 7.929 23.818 1.00 87.38 190 GLY A C 1
ATOM 1485 O O . GLY A 1 190 ? -8.487 7.997 24.832 1.00 87.38 190 GLY A O 1
ATOM 1486 N N . TYR A 1 191 ? -8.922 7.059 22.835 1.00 88.56 191 TYR A N 1
ATOM 1487 C CA . TYR A 1 191 ? -7.730 6.206 22.808 1.00 88.56 191 TYR A CA 1
ATOM 1488 C C . TYR A 1 191 ? -6.622 6.866 21.983 1.00 88.56 191 TYR A C 1
ATOM 1490 O O . TYR A 1 191 ? -6.634 6.821 20.755 1.00 88.56 191 TYR A O 1
ATOM 1498 N N . SER A 1 192 ? -5.654 7.482 22.658 1.00 86.19 192 SER A N 1
ATOM 1499 C CA . SER A 1 192 ? -4.551 8.181 21.995 1.00 86.19 192 SER A CA 1
ATOM 1500 C C . SER A 1 192 ? -3.373 7.246 21.733 1.00 86.19 192 SER A C 1
ATOM 1502 O O . SER A 1 192 ? -2.644 6.899 22.658 1.00 86.19 192 SER A O 1
ATOM 1504 N N . PHE A 1 193 ? -3.152 6.903 20.466 1.00 87.00 193 PHE A N 1
ATOM 1505 C CA . PHE A 1 193 ? -1.958 6.200 19.992 1.00 87.00 193 PHE A CA 1
ATOM 1506 C C . PHE A 1 193 ? -1.073 7.195 19.232 1.00 87.00 193 PHE A C 1
ATOM 1508 O O . PHE A 1 193 ? -1.517 7.787 18.249 1.00 87.00 193 PHE A O 1
ATOM 1515 N N . THR A 1 194 ? 0.161 7.419 19.684 1.00 81.50 194 THR A N 1
ATOM 1516 C CA . THR A 1 194 ? 1.040 8.486 19.157 1.00 81.50 194 THR A CA 1
ATOM 1517 C C . THR A 1 194 ? 2.394 7.980 18.675 1.00 81.50 194 THR A C 1
ATOM 1519 O O . THR A 1 194 ? 3.012 8.591 17.802 1.00 81.50 194 THR A O 1
ATOM 1522 N N . THR A 1 195 ? 2.868 6.862 19.217 1.00 82.25 195 THR A N 1
ATOM 1523 C CA . THR A 1 195 ? 4.197 6.323 18.926 1.00 82.25 195 THR A CA 1
ATOM 1524 C C . THR A 1 195 ? 4.180 5.339 17.755 1.00 82.25 195 THR A C 1
ATOM 1526 O O . THR A 1 195 ? 3.155 4.768 17.383 1.00 82.25 195 THR A O 1
ATOM 1529 N N . THR A 1 196 ? 5.354 5.090 17.173 1.00 79.00 196 THR A N 1
ATOM 1530 C CA . THR A 1 196 ? 5.524 4.093 16.105 1.00 79.00 196 THR A CA 1
ATOM 1531 C C . THR A 1 196 ? 5.258 2.665 16.578 1.00 79.00 196 THR A C 1
ATOM 1533 O O . THR A 1 196 ? 4.763 1.861 15.797 1.00 79.00 196 THR A O 1
ATOM 1536 N N . ALA A 1 197 ? 5.540 2.351 17.846 1.00 79.88 197 ALA A N 1
ATOM 1537 C CA . ALA A 1 197 ? 5.225 1.050 18.435 1.00 79.88 197 ALA A CA 1
ATOM 1538 C C . ALA A 1 197 ? 3.709 0.860 18.598 1.00 79.88 197 ALA A C 1
ATOM 1540 O O . ALA A 1 197 ? 3.172 -0.193 18.269 1.00 79.88 197 ALA A O 1
ATOM 1541 N N . GLU A 1 198 ? 3.000 1.901 19.035 1.00 86.00 198 GLU A N 1
ATOM 1542 C CA . GLU A 1 198 ? 1.539 1.881 19.148 1.00 86.00 198 GLU A CA 1
ATOM 1543 C C . GLU A 1 198 ? 0.847 1.760 17.788 1.00 86.00 198 GLU A C 1
ATOM 1545 O O . GLU A 1 198 ? -0.191 1.112 17.678 1.00 86.00 198 GLU A O 1
ATOM 1550 N N . ARG A 1 199 ? 1.444 2.307 16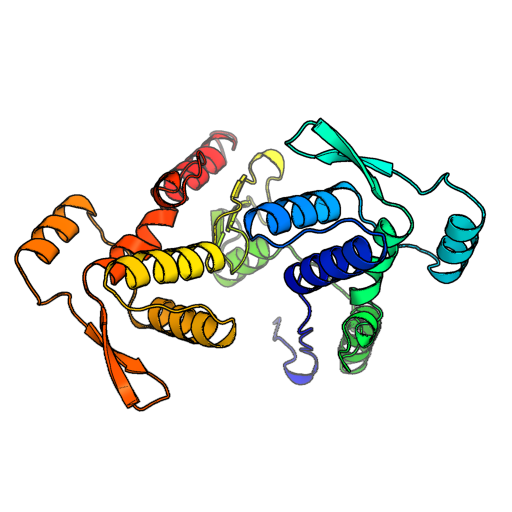.726 1.00 87.06 199 ARG A N 1
ATOM 1551 C CA . ARG A 1 199 ? 0.948 2.118 15.358 1.00 87.06 199 ARG A CA 1
ATOM 1552 C C . ARG A 1 199 ? 0.901 0.643 14.949 1.00 87.06 199 ARG A C 1
ATOM 1554 O O . ARG A 1 199 ? -0.049 0.235 14.286 1.00 87.06 199 ARG A O 1
ATOM 1561 N N . GLU A 1 200 ? 1.878 -0.163 15.364 1.00 89.06 200 GLU A N 1
ATOM 1562 C CA . GLU A 1 200 ? 1.863 -1.610 15.111 1.00 89.06 200 GLU A CA 1
ATOM 1563 C C . GLU A 1 200 ? 0.736 -2.315 15.873 1.00 89.06 200 GLU A C 1
ATOM 1565 O O . GLU A 1 200 ? 0.124 -3.244 15.347 1.00 89.06 200 GLU A O 1
ATOM 1570 N N . ILE A 1 201 ? 0.393 -1.832 17.070 1.00 91.62 201 ILE A N 1
ATOM 1571 C CA . ILE A 1 201 ? -0.766 -2.328 17.824 1.00 91.62 201 ILE A CA 1
ATOM 1572 C C . ILE A 1 201 ? -2.054 -2.012 17.059 1.00 91.62 201 ILE A C 1
ATOM 1574 O O . ILE A 1 201 ? -2.895 -2.888 16.872 1.00 91.62 201 ILE A O 1
ATOM 1578 N N . VAL A 1 202 ? -2.199 -0.787 16.545 1.00 94.19 202 VAL A N 1
ATOM 1579 C CA . VAL A 1 202 ? -3.376 -0.413 15.744 1.00 94.19 202 VAL A CA 1
ATOM 1580 C C . VAL A 1 202 ? -3.447 -1.192 14.430 1.00 94.19 202 VAL A C 1
ATOM 1582 O O . VAL A 1 202 ? -4.539 -1.567 14.000 1.00 94.19 202 VAL A O 1
ATOM 1585 N N . ARG A 1 203 ? -2.302 -1.524 13.823 1.00 94.00 203 ARG A N 1
ATOM 1586 C CA . ARG A 1 203 ? -2.250 -2.428 12.668 1.00 94.00 203 ARG A CA 1
ATOM 1587 C C . ARG A 1 203 ? -2.785 -3.821 13.018 1.00 94.00 203 ARG A C 1
ATOM 1589 O O . ARG A 1 203 ? -3.586 -4.356 12.255 1.00 94.00 203 ARG A O 1
ATOM 1596 N N . ASP A 1 204 ? -2.413 -4.378 14.170 1.00 94.06 204 ASP A N 1
ATOM 1597 C CA . ASP A 1 204 ? -2.930 -5.674 14.634 1.00 94.06 204 ASP A CA 1
ATOM 1598 C C . ASP A 1 204 ? -4.437 -5.617 14.955 1.00 94.06 204 ASP A C 1
ATOM 1600 O O . ASP A 1 204 ? -5.182 -6.526 14.583 1.00 94.06 204 ASP A O 1
ATOM 1604 N N . ILE A 1 205 ? -4.918 -4.520 15.556 1.00 94.69 205 ILE A N 1
ATOM 1605 C CA . ILE A 1 205 ? -6.357 -4.277 15.770 1.00 94.69 205 ILE A CA 1
ATOM 1606 C C . ILE A 1 205 ? -7.101 -4.274 14.432 1.00 94.69 205 ILE A C 1
ATOM 1608 O O . ILE A 1 205 ? -8.124 -4.950 14.299 1.00 94.69 205 ILE A O 1
ATOM 1612 N N . LYS A 1 206 ? -6.582 -3.545 13.436 1.00 95.62 206 LYS A N 1
ATOM 1613 C CA . LYS A 1 206 ? -7.147 -3.497 12.083 1.00 95.62 206 LYS A CA 1
ATOM 1614 C C . LYS A 1 206 ? -7.250 -4.901 11.491 1.00 95.62 206 LYS A C 1
ATOM 1616 O O . LYS A 1 206 ? -8.324 -5.302 11.059 1.00 95.62 206 LYS A O 1
ATOM 1621 N N . GLU A 1 207 ? -6.156 -5.658 11.500 1.00 95.56 207 GLU A N 1
ATOM 1622 C CA . GLU A 1 207 ? -6.097 -6.992 10.888 1.00 95.56 207 GLU A CA 1
ATOM 1623 C C . GLU A 1 207 ? -6.999 -8.020 11.594 1.00 95.56 207 GLU A C 1
ATOM 1625 O O . GLU A 1 207 ? -7.559 -8.893 10.932 1.00 95.56 207 GLU A O 1
ATOM 1630 N N . LYS A 1 208 ? -7.186 -7.915 12.917 1.00 95.06 208 LYS A N 1
ATOM 1631 C CA . LYS A 1 208 ? -8.005 -8.868 13.689 1.00 95.06 208 LYS A CA 1
ATOM 1632 C C . LYS A 1 208 ? -9.484 -8.511 13.773 1.00 95.06 208 LYS A C 1
ATOM 1634 O O . LYS A 1 208 ? -10.310 -9.420 13.872 1.00 95.06 208 LYS A O 1
ATOM 1639 N N . LEU A 1 209 ? -9.828 -7.224 13.833 1.00 95.06 209 LEU A N 1
ATOM 1640 C CA . LEU A 1 209 ? -11.183 -6.787 14.183 1.00 95.06 209 LEU A CA 1
ATOM 1641 C C . LEU A 1 209 ? -11.938 -6.104 13.047 1.00 95.06 209 LEU A C 1
ATOM 1643 O O . LEU A 1 209 ? -13.176 -6.142 13.082 1.00 95.06 209 LEU A O 1
ATOM 1647 N N . CYS A 1 210 ? -11.257 -5.476 12.087 1.00 96.50 210 CYS A N 1
ATOM 1648 C CA . CYS A 1 210 ? -11.938 -4.756 11.014 1.00 96.50 210 CYS A CA 1
ATOM 1649 C C . CYS A 1 210 ? -12.582 -5.698 9.991 1.00 96.50 210 CYS A C 1
ATOM 1651 O O . CYS A 1 210 ? -12.161 -6.838 9.803 1.00 96.50 210 CYS A O 1
ATOM 1653 N N . TYR A 1 211 ? -13.627 -5.206 9.332 1.00 96.25 211 TYR A N 1
ATOM 1654 C CA . TYR A 1 211 ? -14.342 -5.903 8.264 1.00 96.25 211 TYR A CA 1
ATOM 1655 C C . TYR A 1 211 ? -15.027 -4.886 7.349 1.00 96.25 211 TYR A C 1
ATOM 1657 O O . TYR A 1 211 ? -15.356 -3.793 7.790 1.00 96.25 211 TYR A O 1
ATOM 1665 N N . VAL A 1 212 ? -15.248 -5.230 6.082 1.00 96.56 212 VAL A N 1
ATOM 1666 C CA . VAL A 1 212 ? -15.984 -4.369 5.140 1.00 96.56 212 VAL A CA 1
ATOM 1667 C C . VAL A 1 212 ? -17.483 -4.620 5.312 1.00 96.56 212 VAL A C 1
ATOM 1669 O O . VAL A 1 212 ? -17.910 -5.777 5.295 1.00 96.56 212 VAL A O 1
ATOM 1672 N N . ALA A 1 213 ? -18.269 -3.558 5.499 1.00 95.38 213 ALA A N 1
ATOM 1673 C CA . ALA A 1 213 ? -19.727 -3.650 5.548 1.00 95.38 213 ALA A CA 1
ATOM 1674 C C . ALA A 1 213 ? -20.294 -3.893 4.140 1.00 95.38 213 ALA A C 1
ATOM 1676 O O . ALA A 1 213 ? -19.754 -3.399 3.155 1.00 95.38 213 ALA A O 1
ATOM 1677 N N . LEU A 1 214 ? -21.385 -4.658 4.037 1.00 94.44 214 LEU A N 1
ATOM 1678 C CA . LEU A 1 214 ? -22.067 -4.852 2.751 1.00 94.44 214 LEU A CA 1
ATOM 1679 C C . LEU A 1 214 ? -22.840 -3.592 2.336 1.00 94.44 214 LEU A C 1
ATOM 1681 O O . LEU A 1 214 ? -22.813 -3.206 1.173 1.00 94.44 214 LEU A O 1
ATOM 1685 N N . ASP A 1 215 ? -23.521 -2.981 3.304 1.00 95.00 215 ASP A N 1
ATOM 1686 C CA . ASP A 1 215 ? -24.205 -1.698 3.188 1.00 95.00 215 ASP A CA 1
ATOM 1687 C C . ASP A 1 215 ? -23.754 -0.830 4.365 1.00 95.00 215 ASP A C 1
ATOM 1689 O O . ASP A 1 215 ? -24.048 -1.123 5.527 1.00 95.00 215 ASP A O 1
ATOM 1693 N N . PHE A 1 216 ? -22.973 0.204 4.063 1.00 93.81 216 PHE A N 1
ATOM 1694 C CA . PHE A 1 216 ? -22.356 1.050 5.077 1.00 93.81 216 PHE A CA 1
ATOM 1695 C C . PHE A 1 216 ? -23.385 1.844 5.895 1.00 93.81 216 PHE A C 1
ATOM 1697 O O . PHE A 1 216 ? -23.242 1.966 7.114 1.00 93.81 216 PHE A O 1
ATOM 1704 N N . GLU A 1 217 ? -24.430 2.369 5.251 1.00 94.31 217 GLU A N 1
ATOM 1705 C CA . GLU A 1 217 ? -25.446 3.190 5.918 1.00 94.31 217 GLU A CA 1
ATOM 1706 C C . GLU A 1 217 ? -26.283 2.334 6.872 1.00 94.31 217 GLU A C 1
ATOM 1708 O O . GLU A 1 217 ? -26.470 2.695 8.039 1.00 94.31 217 GLU A O 1
ATOM 1713 N N . GLN A 1 218 ? -26.694 1.147 6.421 1.00 93.31 218 GLN A N 1
ATOM 1714 C CA . GLN A 1 218 ? -27.441 0.204 7.252 1.00 93.31 218 GLN A CA 1
ATOM 1715 C C . GLN A 1 218 ? -26.618 -0.299 8.454 1.00 93.31 218 GLN A C 1
ATOM 1717 O O . GLN A 1 218 ? -27.138 -0.426 9.572 1.00 93.31 218 GLN A O 1
ATOM 1722 N N . GLU A 1 219 ? -25.328 -0.584 8.253 1.00 94.44 219 GLU A N 1
ATOM 1723 C CA . GLU A 1 219 ? -24.438 -1.032 9.331 1.00 94.44 219 GLU A CA 1
ATOM 1724 C C . GLU A 1 219 ? -24.212 0.087 10.365 1.00 94.44 219 GLU A C 1
ATOM 1726 O O . GLU A 1 219 ? -24.189 -0.174 11.571 1.00 94.44 219 GLU A O 1
ATOM 1731 N N . MET A 1 220 ? -24.140 1.352 9.927 1.00 93.62 220 MET A N 1
ATOM 1732 C CA . MET A 1 220 ? -24.071 2.517 10.819 1.00 93.62 220 MET A CA 1
ATOM 1733 C C . MET A 1 220 ? -25.316 2.661 11.702 1.00 93.62 220 MET A C 1
ATOM 1735 O O . MET A 1 220 ? -25.182 2.893 12.908 1.00 93.62 220 MET A O 1
ATOM 1739 N N . GLU A 1 221 ? -26.518 2.495 11.145 1.00 93.31 221 GLU A N 1
ATOM 1740 C CA . GLU A 1 221 ? -27.769 2.524 11.920 1.00 93.31 221 GLU A CA 1
ATOM 1741 C C . GLU A 1 221 ? -27.838 1.378 12.941 1.00 93.31 221 GLU A C 1
ATOM 1743 O O . GLU A 1 221 ? -28.238 1.561 14.099 1.00 93.31 221 GLU A O 1
ATOM 1748 N N . THR A 1 222 ? -27.387 0.191 12.536 1.00 91.12 222 THR A N 1
ATOM 1749 C CA . THR A 1 222 ? -27.322 -0.987 13.409 1.00 91.12 222 THR A CA 1
ATOM 1750 C C . THR A 1 222 ? -26.324 -0.770 14.547 1.00 91.12 222 THR A C 1
ATOM 1752 O O . THR A 1 222 ? -26.632 -1.064 15.703 1.00 91.12 222 THR A O 1
ATOM 1755 N N . ALA A 1 223 ? -25.162 -0.178 14.263 1.00 90.50 223 ALA A N 1
ATOM 1756 C CA . ALA A 1 223 ? -24.159 0.152 15.273 1.00 90.50 223 ALA A CA 1
ATOM 1757 C C . ALA A 1 223 ? -24.629 1.228 16.264 1.00 90.50 223 ALA A C 1
ATOM 1759 O O . ALA A 1 223 ? -24.238 1.202 17.430 1.00 90.50 223 ALA A O 1
ATOM 1760 N N . ALA A 1 224 ? -25.476 2.164 15.826 1.00 90.06 224 ALA A N 1
ATOM 1761 C CA . ALA A 1 224 ? -26.052 3.184 16.702 1.00 90.06 224 ALA A CA 1
ATOM 1762 C C . ALA A 1 224 ? -27.104 2.613 17.671 1.00 90.06 224 ALA A C 1
ATOM 1764 O O . ALA A 1 224 ? -27.333 3.175 18.743 1.00 90.06 224 ALA A O 1
ATOM 1765 N N . THR A 1 225 ? -27.750 1.505 17.299 1.00 89.38 225 THR A N 1
ATOM 1766 C CA . THR A 1 225 ? -28.852 0.895 18.060 1.00 89.38 225 THR A CA 1
ATOM 1767 C C . THR A 1 225 ? -28.442 -0.355 18.838 1.00 89.38 225 THR A C 1
ATOM 1769 O O . THR A 1 225 ? -29.129 -0.733 19.789 1.00 89.38 225 THR A O 1
ATOM 1772 N N . SER A 1 226 ? -27.325 -0.989 18.477 1.00 87.94 226 SER A N 1
ATOM 1773 C CA . SER A 1 226 ? -26.880 -2.267 19.030 1.00 87.94 226 SER A CA 1
ATOM 1774 C C . SER A 1 226 ? -25.390 -2.272 19.362 1.00 87.94 226 SER A C 1
ATOM 1776 O O . SER A 1 226 ? -24.546 -1.980 18.521 1.00 87.94 226 SER A O 1
ATOM 1778 N N . SER A 1 227 ? -25.048 -2.732 20.568 1.00 87.00 227 SER A N 1
ATOM 1779 C CA . SER A 1 227 ? -23.660 -2.990 20.979 1.00 87.00 227 SER A CA 1
ATOM 1780 C C . SER A 1 227 ? -23.121 -4.342 20.496 1.00 87.00 227 SER A C 1
ATOM 1782 O O . SER A 1 227 ? -21.985 -4.700 20.789 1.00 87.00 227 SER A O 1
ATOM 1784 N N . SER A 1 228 ? -23.905 -5.114 19.733 1.00 85.56 228 SER A N 1
ATOM 1785 C CA . SER A 1 228 ? -23.486 -6.435 19.227 1.00 85.56 228 SER A CA 1
ATOM 1786 C C . SER A 1 228 ? -22.256 -6.393 18.310 1.00 85.56 228 SER A C 1
ATOM 1788 O O . SER A 1 228 ? -21.547 -7.392 18.175 1.00 85.56 228 SER A O 1
ATOM 1790 N N . LEU A 1 229 ? -21.991 -5.234 17.704 1.00 85.44 229 LEU A N 1
ATOM 1791 C CA . LEU A 1 229 ? -20.847 -5.004 16.827 1.00 85.44 229 LEU A CA 1
ATOM 1792 C C . LEU A 1 229 ? -19.573 -4.647 17.603 1.00 85.44 229 LEU A C 1
ATOM 1794 O O . LEU A 1 229 ? -18.482 -4.674 17.026 1.00 85.44 229 LEU A O 1
ATOM 1798 N N . GLU A 1 230 ? -19.684 -4.355 18.899 1.00 92.06 230 GLU A N 1
ATOM 1799 C CA . GLU A 1 230 ? -18.534 -4.058 19.739 1.00 92.06 230 GLU A CA 1
ATOM 1800 C C . GLU A 1 230 ? -17.702 -5.317 20.006 1.00 92.06 230 GLU A C 1
ATOM 1802 O O . GLU A 1 230 ? -18.210 -6.400 20.316 1.00 92.06 230 GLU A O 1
ATOM 1807 N N . LYS A 1 231 ? -16.384 -5.176 19.881 1.00 93.50 231 LYS A N 1
ATOM 1808 C CA . LYS A 1 231 ? -15.413 -6.221 20.195 1.00 93.50 231 LYS A CA 1
ATOM 1809 C C . LYS A 1 231 ? -14.320 -5.670 21.087 1.00 93.50 231 LYS A C 1
ATOM 1811 O O . LYS A 1 231 ? -13.830 -4.564 20.883 1.00 93.50 231 LYS A O 1
ATOM 1816 N N . SER A 1 232 ? -13.937 -6.479 22.061 1.00 93.56 232 SER A N 1
ATOM 1817 C CA . SER A 1 232 ? -12.847 -6.174 22.974 1.00 93.56 232 SER A CA 1
ATOM 1818 C C . SER A 1 232 ? -11.509 -6.637 22.400 1.00 93.56 232 SER A C 1
ATOM 1820 O O . SER A 1 232 ? -11.434 -7.702 21.784 1.00 93.56 232 SER A O 1
ATOM 1822 N N . TYR A 1 233 ? -10.464 -5.852 22.631 1.00 94.19 233 TYR A N 1
ATOM 1823 C CA . TYR A 1 233 ? -9.081 -6.155 22.280 1.00 94.19 233 TYR A CA 1
ATOM 1824 C C . TYR A 1 233 ? -8.193 -5.950 23.508 1.00 94.19 233 TYR A C 1
ATOM 1826 O O . TYR A 1 233 ? -8.346 -4.951 24.206 1.00 94.19 233 TYR A O 1
ATOM 1834 N N . GLU A 1 234 ? -7.281 -6.884 23.771 1.00 93.69 234 GLU A N 1
ATOM 1835 C CA . GLU A 1 234 ? -6.321 -6.798 24.874 1.00 93.69 234 GLU A CA 1
ATOM 1836 C C . GLU A 1 234 ? -5.005 -6.193 24.372 1.00 93.69 234 GLU A C 1
ATOM 1838 O O . GLU A 1 234 ? -4.354 -6.743 23.482 1.00 93.69 234 GLU A O 1
ATOM 1843 N N . LEU A 1 235 ? -4.639 -5.040 24.925 1.00 91.00 235 LEU A N 1
ATOM 1844 C CA . LEU A 1 235 ? -3.376 -4.362 24.666 1.00 91.00 235 LEU A CA 1
ATOM 1845 C C . LEU A 1 235 ? -2.201 -5.120 25.317 1.00 91.00 235 LEU A C 1
ATOM 1847 O O . LEU A 1 235 ? -2.402 -5.891 26.255 1.00 91.00 235 LEU A O 1
ATOM 1851 N N . PRO A 1 236 ? -0.949 -4.886 24.876 1.00 88.12 236 PRO A N 1
ATOM 1852 C CA . PRO A 1 236 ? 0.229 -5.557 25.438 1.00 88.12 236 PRO A CA 1
ATOM 1853 C C . PRO A 1 236 ? 0.470 -5.316 26.938 1.00 88.12 236 PRO A C 1
ATOM 1855 O O . PRO A 1 236 ? 1.191 -6.081 27.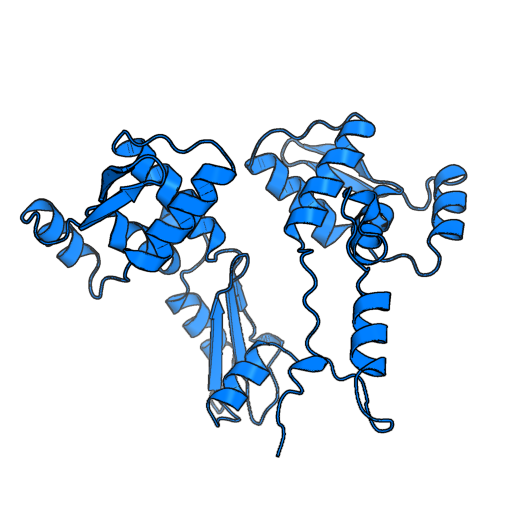573 1.00 88.12 236 PRO A O 1
ATOM 1858 N N . ASP A 1 237 ? -0.107 -4.257 27.503 1.00 88.25 237 ASP A N 1
ATOM 1859 C CA . ASP A 1 237 ? -0.076 -3.937 28.934 1.00 88.25 237 ASP A CA 1
ATOM 1860 C C . ASP A 1 237 ? -1.189 -4.641 29.742 1.00 88.25 237 ASP A C 1
ATOM 1862 O O . ASP A 1 237 ? -1.264 -4.484 30.963 1.00 88.25 237 ASP A O 1
ATOM 1866 N N . GLY A 1 238 ? -2.036 -5.434 29.076 1.00 88.62 238 GLY A N 1
ATOM 1867 C CA . GLY A 1 238 ? -3.189 -6.129 29.648 1.00 88.62 238 GLY A CA 1
ATOM 1868 C C . GLY A 1 238 ? -4.461 -5.279 29.722 1.00 88.62 238 GLY A C 1
ATOM 1869 O O . GLY A 1 238 ? -5.492 -5.760 30.200 1.00 88.62 238 GLY A O 1
ATOM 1870 N N . GLN A 1 239 ? -4.435 -4.020 29.270 1.00 91.38 239 GLN A N 1
ATOM 1871 C CA . GLN A 1 239 ? -5.633 -3.188 29.221 1.00 91.38 239 GLN A CA 1
ATOM 1872 C C . GLN A 1 239 ? -6.567 -3.658 28.099 1.00 91.38 239 GLN A C 1
ATOM 1874 O O . GLN A 1 239 ? -6.162 -3.842 26.956 1.00 91.38 239 GLN A O 1
ATOM 1879 N N . ILE A 1 240 ? -7.858 -3.788 28.405 1.00 93.19 240 ILE A N 1
ATOM 1880 C CA . ILE A 1 240 ? -8.872 -4.142 27.410 1.00 93.19 240 ILE A CA 1
ATOM 1881 C C . ILE A 1 240 ? -9.530 -2.869 26.872 1.00 93.19 240 ILE A C 1
ATOM 1883 O O . ILE A 1 240 ? -10.092 -2.078 27.635 1.00 93.19 240 ILE A O 1
ATOM 1887 N N . ILE A 1 241 ? -9.490 -2.691 25.554 1.00 92.81 241 ILE A N 1
ATOM 1888 C CA . ILE A 1 241 ? -10.191 -1.620 24.835 1.00 92.81 241 ILE A CA 1
ATOM 1889 C C . ILE A 1 241 ? -11.367 -2.188 24.045 1.00 92.81 241 ILE A C 1
ATOM 1891 O O . ILE A 1 241 ? -11.343 -3.348 23.633 1.00 92.81 241 ILE A O 1
ATOM 1895 N N . THR A 1 242 ? -12.392 -1.371 23.812 1.00 92.88 242 THR A N 1
ATOM 1896 C CA . THR A 1 242 ? -13.574 -1.768 23.037 1.00 92.88 242 THR A CA 1
ATOM 1897 C C . THR A 1 242 ? -13.607 -1.011 21.717 1.00 92.88 242 THR A C 1
ATOM 1899 O O . THR A 1 242 ? -13.614 0.218 21.705 1.00 92.88 242 THR A O 1
ATOM 1902 N N . ILE A 1 243 ? -13.657 -1.753 20.610 1.00 94.06 243 ILE A N 1
ATOM 1903 C CA . ILE A 1 243 ? -13.768 -1.226 19.248 1.00 94.06 243 ILE A CA 1
ATOM 1904 C C . ILE A 1 243 ? -15.179 -1.518 18.728 1.00 94.06 243 ILE A C 1
ATOM 1906 O O . ILE A 1 243 ? -15.636 -2.661 18.780 1.00 94.06 243 ILE A O 1
ATOM 1910 N N . GLY A 1 244 ? -15.880 -0.493 18.252 1.00 93.19 244 GLY A N 1
ATOM 1911 C CA . GLY A 1 244 ? -17.272 -0.533 17.800 1.00 93.19 244 GLY A CA 1
ATOM 1912 C C . GLY A 1 244 ? -17.383 -0.344 16.289 1.00 93.19 244 GLY A C 1
ATOM 1913 O O . GLY A 1 244 ? -16.934 -1.195 15.521 1.00 93.19 244 GLY A O 1
ATOM 1914 N N . ASN A 1 245 ? -17.993 0.764 15.853 1.00 93.81 245 ASN A N 1
ATOM 1915 C CA . ASN A 1 245 ? -18.212 1.037 14.427 1.00 93.81 245 ASN A CA 1
ATOM 1916 C C . ASN A 1 245 ? -16.923 1.340 13.644 1.00 93.81 245 ASN A C 1
ATOM 1918 O O . ASN A 1 245 ? -16.898 1.222 12.421 1.00 93.81 245 ASN A O 1
ATOM 1922 N N . GLU A 1 246 ? -15.820 1.638 14.333 1.00 94.88 246 GLU A N 1
ATOM 1923 C CA . GLU A 1 246 ? -14.494 1.838 13.743 1.00 94.88 246 GLU A CA 1
ATOM 1924 C C . GLU A 1 246 ? -14.039 0.601 12.957 1.00 94.88 246 GLU A C 1
ATOM 1926 O O . GLU A 1 246 ? -13.295 0.717 11.982 1.00 94.88 246 GLU A O 1
ATOM 1931 N N . ARG A 1 247 ? -14.546 -0.581 13.337 1.00 95.56 247 ARG A N 1
ATOM 1932 C CA . ARG A 1 247 ? -14.258 -1.864 12.688 1.00 95.56 247 ARG A CA 1
ATOM 1933 C C . ARG A 1 247 ? -14.623 -1.870 11.204 1.00 95.56 247 ARG A C 1
ATOM 1935 O O . ARG A 1 247 ? -13.870 -2.441 10.424 1.00 95.56 247 ARG A O 1
ATOM 1942 N N . PHE A 1 248 ? -15.726 -1.234 10.816 1.00 96.12 248 PHE A N 1
ATOM 1943 C CA . PHE A 1 248 ? -16.150 -1.168 9.414 1.00 96.12 248 PHE A CA 1
ATOM 1944 C C . PHE A 1 248 ? -15.995 0.216 8.792 1.00 96.12 248 PHE A C 1
ATOM 1946 O O . PHE A 1 248 ? -15.732 0.316 7.599 1.00 96.12 248 PHE A O 1
ATOM 1953 N N . ARG A 1 249 ? -16.017 1.283 9.599 1.00 95.06 249 ARG A N 1
ATOM 1954 C CA . ARG A 1 249 ? -15.683 2.634 9.127 1.00 95.06 249 ARG A CA 1
ATOM 1955 C C . ARG A 1 249 ? -14.250 2.746 8.627 1.00 95.06 249 ARG A C 1
ATOM 1957 O O . ARG A 1 249 ? -14.020 3.444 7.651 1.00 95.06 249 ARG A O 1
ATOM 1964 N N . CYS A 1 250 ? -13.297 2.074 9.276 1.00 95.69 250 CYS A N 1
ATOM 1965 C CA . CYS A 1 250 ? -11.902 2.098 8.845 1.00 95.69 250 CYS A CA 1
ATOM 1966 C C . CYS A 1 250 ? -11.725 1.603 7.396 1.00 95.69 250 CYS A C 1
ATOM 1968 O O . CYS A 1 250 ? -11.279 2.391 6.563 1.00 95.69 250 CYS A O 1
ATOM 1970 N N . PRO A 1 251 ? -12.098 0.356 7.050 1.00 96.25 251 PRO A N 1
ATOM 1971 C CA . PRO A 1 251 ? -11.931 -0.150 5.690 1.00 96.25 251 PRO A CA 1
ATOM 1972 C C . PRO A 1 251 ? -12.886 0.484 4.666 1.00 96.25 251 PRO A C 1
ATOM 1974 O O . PRO A 1 251 ? -12.592 0.410 3.473 1.00 96.25 251 PRO A O 1
ATOM 1977 N N . GLU A 1 252 ? -13.964 1.156 5.093 1.00 96.75 252 GLU A N 1
ATOM 1978 C CA . GLU A 1 252 ? -14.820 1.946 4.193 1.00 96.75 252 GLU A CA 1
ATOM 1979 C C . GLU A 1 252 ? -14.027 3.026 3.446 1.00 96.75 252 GLU A C 1
ATOM 1981 O O . GLU A 1 252 ? -14.358 3.350 2.311 1.00 96.75 252 GLU A O 1
ATOM 1986 N N . ALA A 1 253 ? -12.919 3.520 4.010 1.00 95.19 253 ALA A N 1
ATOM 1987 C CA . ALA A 1 253 ? -12.054 4.481 3.332 1.00 95.19 253 ALA A CA 1
ATOM 1988 C C . ALA A 1 253 ? -11.503 3.970 1.982 1.00 95.19 253 ALA A C 1
ATOM 1990 O O . ALA A 1 253 ? -11.190 4.784 1.118 1.00 95.19 253 ALA A O 1
ATOM 1991 N N . LEU A 1 254 ? -11.437 2.648 1.749 1.00 95.81 254 LEU A N 1
ATOM 1992 C CA . LEU A 1 254 ? -11.101 2.083 0.431 1.00 95.81 254 LEU A CA 1
ATOM 1993 C C . LEU A 1 254 ? -12.178 2.363 -0.625 1.00 95.81 254 LEU A C 1
ATOM 1995 O O . LEU A 1 254 ? -11.875 2.444 -1.816 1.00 95.81 254 LEU A O 1
ATOM 1999 N N . PHE A 1 255 ? -13.435 2.476 -0.211 1.00 96.25 255 PHE A N 1
ATOM 2000 C CA . PHE A 1 255 ? -14.571 2.776 -1.077 1.00 96.25 255 PHE A CA 1
ATOM 2001 C C . PHE A 1 255 ? -14.859 4.278 -1.090 1.00 96.25 255 PHE A C 1
ATOM 2003 O O . PHE A 1 255 ? -15.155 4.827 -2.146 1.00 96.25 255 PHE A O 1
ATOM 2010 N N . GLN A 1 256 ? -14.664 4.963 0.034 1.00 94.81 256 GLN A N 1
ATOM 2011 C CA . GLN A 1 256 ? -14.846 6.404 0.176 1.00 94.81 256 GLN A CA 1
ATOM 2012 C C . GLN A 1 256 ? -13.545 7.084 0.648 1.00 94.81 256 GLN A C 1
ATOM 2014 O O . GLN A 1 256 ? -13.425 7.450 1.823 1.00 94.81 256 GLN A O 1
ATOM 2019 N N . PRO A 1 257 ? -12.566 7.320 -0.254 1.00 93.62 257 PRO A N 1
ATOM 2020 C CA . PRO A 1 257 ? -11.298 7.973 0.099 1.00 93.62 257 PRO A CA 1
ATOM 2021 C C . PRO A 1 257 ? -11.457 9.389 0.676 1.00 93.62 257 PRO A C 1
ATOM 2023 O O . PRO A 1 257 ? -10.560 9.900 1.350 1.00 93.62 257 PRO A O 1
ATOM 2026 N N . SER A 1 258 ? -12.626 10.009 0.491 1.00 92.69 258 SER A N 1
ATOM 2027 C CA . SER A 1 258 ? -12.987 11.299 1.085 1.00 92.69 258 SER A CA 1
ATOM 2028 C C . SER A 1 258 ? -12.884 11.314 2.615 1.00 92.69 258 SER A C 1
ATOM 2030 O O . SER A 1 258 ? -12.578 12.360 3.190 1.00 92.69 258 SER A O 1
ATOM 2032 N N . PHE A 1 259 ? -13.037 10.170 3.295 1.00 88.31 259 PHE A N 1
ATOM 2033 C CA . PHE A 1 259 ? -12.816 10.053 4.745 1.00 88.31 259 PHE A CA 1
ATOM 2034 C C . PHE A 1 259 ? -11.373 10.352 5.171 1.00 88.31 259 PHE A C 1
ATOM 2036 O O . PHE A 1 259 ? -11.131 10.768 6.310 1.00 88.31 259 PHE A O 1
ATOM 2043 N N . LEU A 1 260 ? -10.425 10.193 4.250 1.00 89.31 260 LEU A N 1
ATOM 2044 C CA . LEU A 1 260 ? -9.009 10.512 4.426 1.00 89.31 260 LEU A CA 1
ATOM 2045 C C . LEU A 1 260 ? -8.657 11.911 3.910 1.00 89.31 260 LEU A C 1
ATOM 2047 O O . LEU A 1 260 ? -7.506 12.325 4.009 1.00 89.31 260 LEU A O 1
ATOM 2051 N N . GLY A 1 261 ? -9.636 12.647 3.374 1.00 88.31 261 GLY A N 1
ATOM 2052 C CA . GLY A 1 261 ? -9.409 13.913 2.681 1.00 88.31 261 GLY A CA 1
ATOM 2053 C C . GLY A 1 261 ? -8.820 13.740 1.279 1.00 88.31 261 GLY A C 1
ATOM 2054 O O . GLY A 1 261 ? -8.253 14.691 0.748 1.00 88.31 261 GLY A O 1
ATOM 2055 N N . MET A 1 262 ? -8.927 12.545 0.690 1.00 87.31 262 MET A N 1
ATOM 2056 C CA . MET A 1 262 ? -8.486 12.277 -0.678 1.00 87.31 262 MET A CA 1
ATOM 2057 C C . MET A 1 262 ? -9.644 12.481 -1.662 1.00 87.31 262 MET A C 1
ATOM 2059 O O . MET A 1 262 ? -10.771 12.064 -1.400 1.00 87.31 262 MET A O 1
ATOM 2063 N N . GLU A 1 263 ? -9.356 13.076 -2.819 1.00 88.62 263 GLU A N 1
ATOM 2064 C CA . GLU A 1 263 ? -10.321 13.247 -3.922 1.00 88.62 263 GLU A CA 1
ATOM 2065 C C . GLU A 1 263 ? -10.285 12.081 -4.928 1.00 88.62 263 GLU A C 1
ATOM 2067 O O . GLU A 1 263 ? -10.907 12.127 -5.988 1.00 88.62 263 GLU A O 1
ATOM 2072 N N . ASN A 1 264 ? -9.526 11.026 -4.621 1.00 89.00 264 ASN A N 1
ATOM 2073 C CA . ASN A 1 264 ? -9.421 9.839 -5.457 1.00 89.00 264 ASN A CA 1
ATOM 2074 C C . ASN A 1 264 ? -10.718 9.018 -5.453 1.00 89.00 264 ASN A C 1
ATOM 2076 O O . ASN A 1 264 ? -11.456 8.978 -4.471 1.00 89.00 264 ASN A O 1
ATOM 2080 N N . ALA A 1 265 ? -10.941 8.293 -6.549 1.00 93.50 265 ALA A N 1
ATOM 2081 C CA . ALA A 1 265 ? -11.992 7.291 -6.644 1.00 93.50 265 ALA A CA 1
ATOM 2082 C C . ALA A 1 265 ? -11.693 6.086 -5.736 1.00 93.50 265 ALA A C 1
ATOM 2084 O O . ALA A 1 265 ? -10.534 5.694 -5.569 1.00 93.50 265 ALA A O 1
ATOM 2085 N N . GLY A 1 266 ? -12.739 5.464 -5.188 1.00 94.81 266 GLY A N 1
ATOM 2086 C CA . GLY A 1 266 ? -12.602 4.233 -4.412 1.00 94.81 266 GLY A CA 1
ATOM 2087 C C . GLY A 1 266 ? -12.108 3.053 -5.255 1.00 94.81 266 GLY A C 1
ATOM 2088 O O . GLY A 1 266 ? -12.058 3.103 -6.488 1.00 94.81 266 GLY A O 1
ATOM 2089 N N . ILE A 1 267 ? -11.773 1.941 -4.604 1.00 96.25 267 ILE A N 1
ATOM 2090 C CA . ILE A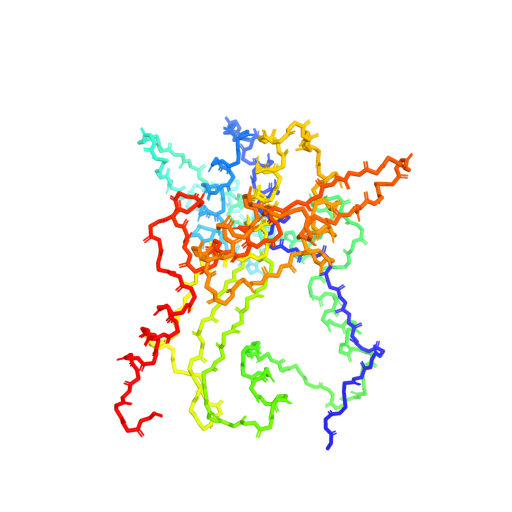 1 267 ? -11.238 0.746 -5.278 1.00 96.25 267 ILE A CA 1
ATOM 2091 C C . ILE A 1 267 ? -12.224 0.132 -6.283 1.00 96.25 267 ILE A C 1
ATOM 2093 O O . ILE A 1 267 ? -11.818 -0.397 -7.317 1.00 96.25 267 ILE A O 1
ATOM 2097 N N . HIS A 1 268 ? -13.524 0.241 -6.009 1.00 96.31 268 HIS A N 1
ATOM 2098 C CA . HIS A 1 268 ? -14.599 -0.273 -6.853 1.00 96.31 268 HIS A CA 1
ATOM 2099 C C . HIS A 1 268 ? -14.713 0.525 -8.162 1.00 96.31 268 HIS A C 1
ATOM 2101 O O . HIS A 1 268 ? -14.702 -0.058 -9.246 1.00 96.31 268 HIS A O 1
ATOM 2107 N N . GLU A 1 269 ? -14.712 1.855 -8.074 1.00 95.81 269 GLU A N 1
ATOM 2108 C CA . GLU A 1 269 ? -14.662 2.748 -9.234 1.00 95.81 269 GLU A CA 1
ATOM 2109 C C . GLU A 1 269 ? -13.335 2.639 -9.986 1.00 95.81 269 GLU A C 1
ATOM 2111 O O . GLU A 1 269 ? -13.320 2.599 -11.211 1.00 95.81 269 GLU A O 1
ATOM 2116 N N . THR A 1 270 ? -12.210 2.541 -9.275 1.00 95.12 270 THR A N 1
ATOM 2117 C CA . THR A 1 270 ? -10.884 2.383 -9.890 1.00 95.12 270 THR A CA 1
ATOM 2118 C C . THR A 1 270 ? -10.810 1.097 -10.714 1.00 95.12 270 THR A C 1
ATOM 2120 O O . THR A 1 270 ? -10.322 1.115 -11.845 1.00 95.12 270 THR A O 1
ATOM 2123 N N . THR A 1 271 ? -11.366 -0.001 -10.192 1.00 96.38 271 THR A N 1
ATOM 2124 C CA . THR A 1 271 ? -11.475 -1.279 -10.911 1.00 96.38 271 THR A CA 1
ATOM 2125 C C . THR A 1 271 ? -12.374 -1.139 -12.138 1.00 96.38 271 THR A C 1
ATOM 2127 O O . THR A 1 271 ? -11.980 -1.541 -13.231 1.00 96.38 271 THR A O 1
ATOM 2130 N N . TYR A 1 272 ? -13.545 -0.512 -11.993 1.00 96.25 272 TYR A N 1
ATOM 2131 C CA . TYR A 1 272 ? -14.447 -0.242 -13.115 1.00 96.25 272 TYR A CA 1
ATOM 2132 C C . TYR A 1 272 ? -13.770 0.598 -14.210 1.00 96.25 272 TYR A C 1
ATOM 2134 O O . TYR A 1 272 ? -13.796 0.232 -15.382 1.00 96.25 272 TYR A O 1
ATOM 2142 N N . ASN A 1 273 ? -13.094 1.682 -13.832 1.00 95.44 273 ASN A N 1
ATOM 2143 C CA . ASN A 1 273 ? -12.385 2.572 -14.748 1.00 95.44 273 ASN A CA 1
ATOM 2144 C C . ASN A 1 273 ? -11.233 1.865 -15.473 1.00 95.44 273 ASN A C 1
ATOM 2146 O O . ASN A 1 273 ? -10.983 2.154 -16.641 1.00 95.44 273 ASN A O 1
ATOM 2150 N N . SER A 1 274 ? -10.538 0.944 -14.801 1.00 95.50 274 SER A N 1
ATOM 2151 C CA . SER A 1 274 ? -9.503 0.107 -15.415 1.00 95.50 274 SER A CA 1
ATOM 2152 C C . SER A 1 274 ? -10.093 -0.821 -16.485 1.00 95.50 274 SER A C 1
ATOM 2154 O O . SER A 1 274 ? -9.564 -0.889 -17.594 1.00 95.50 274 SER A O 1
ATOM 2156 N N . ILE A 1 275 ? -11.241 -1.450 -16.210 1.00 94.88 275 ILE A N 1
ATOM 2157 C CA . ILE A 1 275 ? -11.958 -2.286 -17.189 1.00 94.88 275 ILE A CA 1
ATOM 2158 C C . ILE A 1 275 ? -12.437 -1.442 -18.375 1.00 94.88 275 ILE A C 1
ATOM 2160 O O . ILE A 1 275 ? -12.218 -1.819 -19.517 1.00 94.88 275 ILE A O 1
ATOM 2164 N N . MET A 1 276 ? -13.022 -0.266 -18.128 1.00 95.06 276 MET A N 1
ATOM 2165 C CA . MET A 1 276 ? -13.512 0.627 -19.192 1.00 95.06 276 MET A CA 1
ATOM 2166 C C . MET A 1 276 ? -12.402 1.194 -20.092 1.00 95.06 276 MET A C 1
ATOM 2168 O O . MET A 1 276 ? -12.696 1.753 -21.146 1.00 95.06 276 MET A O 1
ATOM 2172 N N . LYS A 1 277 ? -11.135 1.092 -19.675 1.00 94.44 277 LYS A N 1
ATOM 2173 C CA . LYS A 1 277 ? -9.968 1.442 -20.497 1.00 94.44 277 LYS A CA 1
ATOM 2174 C C . LYS A 1 277 ? -9.496 0.302 -21.395 1.00 94.44 277 LYS A C 1
ATOM 2176 O O . LYS A 1 277 ? -8.659 0.557 -22.256 1.00 94.44 277 LYS A O 1
ATOM 2181 N N . CYS A 1 278 ? -9.983 -0.915 -21.172 1.00 93.06 278 CYS A N 1
ATOM 2182 C CA . CYS A 1 278 ? -9.734 -2.049 -22.050 1.00 93.06 278 CYS A CA 1
ATOM 2183 C C . CYS A 1 278 ? -10.676 -1.979 -23.263 1.00 93.06 278 CYS A C 1
ATOM 2185 O O . CYS A 1 278 ? -11.745 -1.368 -23.198 1.00 93.06 278 CYS A O 1
ATOM 2187 N N . ASP A 1 279 ? -10.272 -2.589 -24.377 1.00 90.38 279 ASP A N 1
ATOM 2188 C CA . ASP A 1 279 ? -11.147 -2.722 -25.542 1.00 90.38 279 ASP A CA 1
ATOM 2189 C C . ASP A 1 279 ? -12.375 -3.575 -25.195 1.00 90.38 279 ASP A C 1
ATOM 2191 O O . ASP A 1 279 ? -12.284 -4.505 -24.407 1.00 90.38 279 ASP A O 1
ATOM 2195 N N . VAL A 1 280 ? -13.528 -3.292 -25.812 1.00 85.56 280 VAL A N 1
ATOM 2196 C CA . VAL A 1 280 ? -14.807 -3.981 -25.515 1.00 85.56 280 VAL A CA 1
ATOM 2197 C C . VAL A 1 280 ? -14.745 -5.495 -25.773 1.00 85.56 280 VAL A C 1
ATOM 2199 O O . VAL A 1 280 ? -15.529 -6.255 -25.207 1.00 85.56 280 VAL A O 1
ATOM 2202 N N . ASP A 1 281 ? -13.817 -5.923 -26.628 1.00 83.19 281 ASP A N 1
ATOM 2203 C CA . ASP A 1 281 ? -13.600 -7.323 -26.995 1.00 83.19 281 ASP A CA 1
ATOM 2204 C C . ASP A 1 281 ? -12.638 -8.066 -26.035 1.00 83.19 281 ASP A C 1
ATOM 2206 O O . ASP A 1 281 ? -12.379 -9.255 -26.245 1.00 83.19 281 ASP A O 1
ATOM 2210 N N . ILE A 1 282 ? -12.108 -7.383 -25.008 1.00 68.12 282 ILE A N 1
ATOM 2211 C CA . ILE A 1 282 ? -11.136 -7.870 -24.007 1.00 68.12 282 ILE A CA 1
ATOM 2212 C C . ILE A 1 282 ? -11.773 -7.894 -22.613 1.00 68.12 282 ILE A C 1
ATOM 2214 O O . ILE A 1 282 ? -11.638 -8.942 -21.935 1.00 68.12 282 ILE A O 1
#

Organism: Ruditapes philippinarum (NCBI:txid129788)

pLDDT: mean 87.99, std 7.83, range [39.94, 96.75]

Foldseek 3Di:
DDDDPVQLDDDDPDDLLLLLVLLQVVVVVVVDHDDDPVSSVVSSVCQVPQADADPDLVVQVVCLVVDCPQWDWDQDPVRDIDIDTSSRHVSVCCQCVVVSSVDPDHHPVVSNVSSQVSDDPPDDDDDDDPQLVVCVVVVHQFDWGFDADQQKTKIWGGDRSRTDVQLIDIDRDHLNLLLVLLQVVVVVVVDHDDDPVSSVVSSVCLVPQADADPDLVVQVVCLVVDCPSWDWDQDPVRDIDIDTSSRHVSCCCQCVVVSVVDPDHHSVVSNVSSVVSDDPVD

Sequence (282 aa):
EGYALPHAIMRLDLAGRDLTDYLMKILTERGYSFTTTAEREIVRDIKEKLCYVALDFEQEMETAATSSSLEKSYELPDGQIITIGNERFRCPEALFQPSFLGMENAGIHETTYNSIMKCDVDTSMYVAIQAVLSLYASGRTTGIVMDSGDGVSHTVPIYEGYALPHAIMRLDLAGRDLTDYLMKILTERGYSFTTTAEREIVRDIKEKLCYVALDFEQEMETAATSSSLEKSYELPDGQIITIGNERFRCPEALFQPSFLGMENAGIHETTYNSIMKCDVDI